Protein AF-A0A9E5KLS7-F1 (afdb_monomer_lite)

Sequence (264 aa):
MRLARATTLATVATIAMAYLPGAIARADDAKAVDALNAPAKVIQEKSKCWKGVLDAYVAMSAPPMKMGPSFNLLAVWPGMADWSKAKEWAAANGPMAKALLDAQTAVAFCLPYGRSSVPPVYVEKGAFIGIGDGLAVYESDVAYLKPLAVINTFVAVEMYRLGEEKKYQEAFDLGIAALKFLRQVADQHLLAEKIFAMEAMCDMASVQRDVLQTFLADVPAAVVKKFALSGYAFIHPTDGERLRRIEMPEGDRVLAEALIMQLF

Radius of gyration: 24.24 Å; chains: 1; bounding box: 59×42×106 Å

Secondary structure (DSSP, 8-state):
-----------------------------HHHHHHHHTGGGGS-GGGB-HHHHHHHHHHSPPPSS-SBTTBSTTT--TTSTTHHHHHHHHHHTHHHHHHHHHHTT-SB--PPSSGGGS-HHHHHTT-S-EE--SSS---EE-TTHHHHHHHHHHHHHHHHHHHHTT-HHHHHHHHHHHHHHHHHHTTSSSHHHHHHHHHHHHHHHHHHHHHHHHTTTTS-HHHHHHIIIIIGGGSSTT--TTSSSPPP-HHHHHHHHHHHHHH-

pLDDT: mean 84.52, std 18.99, range [33.0, 98.62]

Foldseek 3Di:
DDDDDDDDDDDDDDPPPDPPVPPQQQFFDPVLLCVLLVVVPVFDPLQALQVQLLVLLLVQDDQPDDDDPCQFLQNQDCPHPPLVSLLVSLVVSVSNLVSLLSNLRHPAHRQGADCVSDDVSCVVVQLHWGQGRPPQDRDISSSNLVSLRVSSSSLLSNLNSCLVVVVNLSNVSSLLSNLLHLLRQLLRQAPVSVVSSVVSNVSSVVSNVVSCVVNVVRNDPVSVVCCVPPRPVPSPVPPDPPSPDRDHNCSVVSSVVVSVVVVD

Structure (mmCIF, N/CA/C/O backbone):
data_AF-A0A9E5KLS7-F1
#
_entry.id   AF-A0A9E5KLS7-F1
#
loop_
_atom_site.group_PDB
_atom_site.id
_atom_site.type_symbol
_atom_site.label_atom_id
_atom_site.label_alt_id
_atom_site.label_comp_id
_atom_site.label_asym_id
_atom_site.label_entity_id
_atom_site.label_seq_id
_atom_site.pdbx_PDB_ins_code
_atom_site.Cartn_x
_atom_site.Cartn_y
_atom_site.Cartn_z
_atom_site.occupancy
_atom_site.B_iso_or_equiv
_atom_site.auth_seq_id
_atom_site.auth_comp_id
_atom_site.auth_asym_id
_atom_site.auth_atom_id
_atom_site.pdbx_PDB_model_num
ATOM 1 N N . MET A 1 1 ? -30.111 7.852 -78.743 1.00 33.53 1 MET A N 1
ATOM 2 C CA . MET A 1 1 ? -29.146 6.733 -78.834 1.00 33.53 1 MET A CA 1
ATOM 3 C C . MET A 1 1 ? -28.043 6.957 -77.806 1.00 33.53 1 MET A C 1
ATOM 5 O O . MET A 1 1 ? -27.354 7.952 -77.905 1.00 33.53 1 MET A O 1
ATOM 9 N N . ARG A 1 2 ? -27.997 6.071 -76.801 1.00 33.00 2 ARG A N 1
ATOM 10 C CA . ARG A 1 2 ? -26.870 5.587 -75.972 1.00 33.00 2 ARG A CA 1
ATOM 11 C C . ARG A 1 2 ? -25.620 6.455 -75.662 1.00 33.00 2 ARG A C 1
ATOM 13 O O . ARG A 1 2 ? -24.896 6.829 -76.571 1.00 33.00 2 ARG A O 1
ATOM 20 N N . LEU A 1 3 ? -25.290 6.407 -74.353 1.00 33.75 3 LEU A N 1
ATOM 21 C CA . LEU A 1 3 ? -23.967 6.414 -73.676 1.00 33.75 3 LEU A CA 1
ATOM 22 C C . LEU A 1 3 ? -23.254 7.777 -73.560 1.00 33.75 3 LEU A C 1
ATOM 24 O O . LEU A 1 3 ? -23.262 8.536 -74.509 1.00 33.75 3 LEU A O 1
ATOM 28 N N . ALA A 1 4 ? -22.495 8.151 -72.524 1.00 37.03 4 ALA A N 1
ATOM 29 C CA . ALA A 1 4 ? -22.266 7.807 -71.109 1.00 37.03 4 ALA A CA 1
ATOM 30 C C . ALA A 1 4 ? -21.002 8.605 -70.675 1.00 37.03 4 ALA A C 1
ATOM 32 O O . ALA A 1 4 ? -20.231 9.003 -71.546 1.00 37.03 4 ALA A O 1
ATOM 33 N N . ARG A 1 5 ? -20.734 8.677 -69.354 1.00 34.16 5 ARG A N 1
ATOM 34 C CA . ARG A 1 5 ? -19.499 9.139 -68.654 1.00 34.16 5 ARG A CA 1
ATOM 35 C C . ARG A 1 5 ? -19.428 10.639 -68.336 1.00 34.16 5 ARG A C 1
ATOM 37 O O . ARG A 1 5 ? -19.839 11.454 -69.140 1.00 34.16 5 ARG A O 1
ATOM 44 N N . ALA A 1 6 ? -18.834 11.087 -67.236 1.00 35.19 6 ALA A N 1
ATOM 45 C CA . ALA A 1 6 ? -18.472 10.495 -65.947 1.00 35.19 6 ALA A CA 1
ATOM 46 C C . ALA A 1 6 ? -18.085 11.671 -65.028 1.00 35.19 6 ALA A C 1
ATOM 48 O O . ALA A 1 6 ? -17.642 12.719 -65.488 1.00 35.19 6 ALA A O 1
ATOM 49 N N . THR A 1 7 ? -18.292 11.466 -63.739 1.00 40.25 7 THR A N 1
ATOM 50 C CA . THR A 1 7 ? -18.104 12.359 -62.597 1.00 40.25 7 THR A CA 1
ATOM 51 C C . THR A 1 7 ? -16.629 12.650 -62.288 1.00 40.25 7 THR A C 1
ATOM 53 O O . THR A 1 7 ? -15.832 11.718 -62.221 1.00 40.25 7 THR A O 1
ATOM 56 N N . THR A 1 8 ? -16.298 13.900 -61.948 1.00 34.44 8 THR A N 1
ATOM 57 C CA . THR A 1 8 ? -15.105 14.244 -61.147 1.00 34.44 8 THR A CA 1
ATOM 58 C C . THR A 1 8 ? -15.391 15.488 -60.301 1.00 34.44 8 THR A C 1
ATOM 60 O O . THR A 1 8 ? -15.283 16.619 -60.762 1.00 34.44 8 THR A O 1
ATOM 63 N N . LEU A 1 9 ? -15.787 15.270 -59.045 1.00 35.81 9 LEU A N 1
ATOM 64 C CA . LEU A 1 9 ? -15.817 16.290 -57.994 1.00 35.81 9 LEU A CA 1
ATOM 65 C C . LEU A 1 9 ? -14.481 16.212 -57.248 1.00 35.81 9 LEU A C 1
ATOM 67 O O . LEU A 1 9 ? -14.189 15.221 -56.580 1.00 35.81 9 LEU A O 1
ATOM 71 N N . ALA A 1 10 ? -13.649 17.238 -57.412 1.00 34.03 10 ALA A N 1
ATOM 72 C CA . ALA A 1 10 ? -12.393 17.385 -56.691 1.00 34.03 10 ALA A CA 1
ATOM 73 C C . ALA A 1 10 ? -12.688 17.716 -55.221 1.00 34.03 10 ALA A C 1
ATOM 75 O O . ALA A 1 10 ? -13.294 18.742 -54.918 1.00 34.03 10 ALA A O 1
ATOM 76 N N . THR A 1 11 ? -12.262 16.843 -54.310 1.00 36.62 11 THR A N 1
ATOM 77 C CA . THR A 1 11 ? -12.300 17.109 -52.868 1.00 36.62 11 THR A CA 1
ATOM 78 C C . THR A 1 11 ? -10.928 17.641 -52.468 1.00 36.62 11 THR A C 1
ATOM 80 O O . THR A 1 11 ? -9.933 16.925 -52.563 1.00 36.62 11 THR A O 1
ATOM 83 N N . VAL A 1 12 ? -10.858 18.910 -52.068 1.00 38.31 12 VAL A N 1
ATOM 84 C CA . VAL A 1 12 ? -9.659 19.515 -51.477 1.00 38.31 12 VAL A CA 1
ATOM 85 C C . VAL A 1 12 ? -9.559 19.006 -50.040 1.00 38.31 12 VAL A C 1
ATOM 87 O O . VAL A 1 12 ? -10.341 19.406 -49.183 1.00 38.31 12 VAL A O 1
ATOM 90 N N . ALA A 1 13 ? -8.633 18.083 -49.785 1.00 35.56 13 ALA A N 1
ATOM 91 C CA . ALA A 1 13 ? -8.301 17.640 -48.438 1.00 35.56 13 ALA A CA 1
ATOM 92 C C . ALA A 1 13 ? -7.283 18.612 -47.824 1.00 35.56 13 ALA A C 1
ATOM 94 O O . ALA A 1 13 ? -6.126 18.678 -48.237 1.00 35.56 13 ALA A O 1
ATOM 95 N N . THR A 1 14 ? -7.736 19.387 -46.845 1.00 38.50 14 THR A N 1
ATOM 96 C CA . THR A 1 14 ? -6.916 20.289 -46.036 1.00 38.50 14 THR A CA 1
ATOM 97 C C . THR A 1 14 ? -5.983 19.468 -45.141 1.00 38.50 14 THR A C 1
ATOM 99 O O . THR A 1 14 ? -6.436 18.808 -44.207 1.00 38.50 14 THR A O 1
ATOM 102 N N . ILE A 1 15 ? -4.673 19.509 -45.398 1.00 41.91 15 ILE A N 1
ATOM 103 C CA . ILE A 1 15 ? -3.657 19.018 -44.457 1.00 41.91 15 ILE A CA 1
ATOM 104 C C . ILE A 1 15 ? -3.522 20.067 -43.351 1.00 41.91 15 ILE A C 1
ATOM 106 O O . ILE A 1 15 ? -2.771 21.029 -43.477 1.00 41.91 15 ILE A O 1
ATOM 110 N N . ALA A 1 16 ? -4.261 19.887 -42.261 1.00 37.81 16 ALA A N 1
ATOM 111 C CA . ALA A 1 16 ? -3.938 20.496 -40.978 1.00 37.81 16 ALA A CA 1
ATOM 112 C C . ALA A 1 16 ? -3.147 19.464 -40.164 1.00 37.81 16 ALA A C 1
ATOM 114 O O . ALA A 1 16 ? -3.690 18.795 -39.287 1.00 37.81 16 ALA A O 1
ATOM 115 N N . MET A 1 17 ? -1.861 19.289 -40.491 1.00 38.22 17 MET A N 1
ATOM 116 C CA . MET A 1 17 ? -0.943 18.618 -39.572 1.00 38.22 17 MET A CA 1
ATOM 117 C C . MET A 1 17 ? -0.677 19.584 -38.420 1.00 38.22 17 MET A C 1
ATOM 119 O O . MET A 1 17 ? 0.079 20.547 -38.540 1.00 38.22 17 MET A O 1
ATOM 123 N N . ALA A 1 18 ? -1.383 19.344 -37.321 1.00 38.69 18 ALA A N 1
ATOM 124 C CA . ALA A 1 18 ? -1.154 19.993 -36.052 1.00 38.69 18 ALA A CA 1
ATOM 125 C C . ALA A 1 18 ? 0.293 19.742 -35.604 1.00 38.69 18 ALA A C 1
ATOM 127 O O . ALA A 1 18 ? 0.669 18.619 -35.275 1.00 38.69 18 ALA A O 1
ATOM 128 N N . TYR A 1 19 ? 1.074 20.818 -35.529 1.00 37.44 19 TYR A N 1
ATOM 129 C CA . TYR A 1 19 ? 2.161 20.958 -34.566 1.00 37.44 19 TYR A CA 1
ATOM 130 C C . TYR A 1 19 ? 1.552 20.963 -33.154 1.00 37.44 19 TYR A C 1
ATOM 132 O O . TYR A 1 19 ? 1.447 21.994 -32.497 1.00 37.44 19 TYR A O 1
ATOM 140 N N . LEU A 1 20 ? 1.103 19.802 -32.690 1.00 34.06 20 LEU A N 1
ATOM 141 C CA . LEU A 1 20 ? 1.152 19.507 -31.268 1.00 34.06 20 LEU A CA 1
ATOM 142 C C . LEU A 1 20 ? 2.570 18.981 -31.032 1.00 34.06 20 LEU A C 1
ATOM 144 O O . LEU A 1 20 ? 2.978 18.073 -31.760 1.00 34.06 20 LEU A O 1
ATOM 148 N N . PRO A 1 21 ? 3.347 19.519 -30.077 1.00 35.94 21 PRO A N 1
ATOM 149 C CA . PRO A 1 21 ? 4.511 18.806 -29.584 1.00 35.94 21 PRO A CA 1
ATOM 150 C C . PRO A 1 21 ? 3.968 17.521 -28.959 1.00 35.94 21 PRO A C 1
ATOM 152 O O . PRO A 1 21 ? 3.522 17.502 -27.814 1.00 35.94 21 PRO A O 1
ATOM 155 N N . GLY A 1 22 ? 3.887 16.471 -29.775 1.00 36.09 22 GLY A N 1
ATOM 156 C CA . GLY A 1 22 ? 3.533 15.145 -29.326 1.00 36.09 22 GLY A CA 1
ATOM 157 C C . GLY A 1 22 ? 4.523 14.797 -28.237 1.00 36.09 22 GLY A C 1
ATOM 158 O O . GLY A 1 22 ? 5.732 14.831 -28.469 1.00 36.09 22 GLY A O 1
ATOM 159 N N . ALA A 1 23 ? 4.008 14.515 -27.042 1.00 39.03 23 ALA A N 1
ATOM 160 C CA . ALA A 1 23 ? 4.752 13.753 -26.064 1.00 39.03 23 ALA A CA 1
ATOM 161 C C . ALA A 1 23 ? 5.355 12.573 -26.828 1.00 39.03 23 ALA A C 1
ATOM 163 O O . ALA A 1 23 ? 4.613 11.758 -27.381 1.00 39.03 23 ALA A O 1
ATOM 164 N N . ILE A 1 24 ? 6.682 12.546 -26.956 1.00 44.75 24 ILE A N 1
ATOM 165 C CA . ILE A 1 24 ? 7.375 11.376 -27.479 1.00 44.75 24 ILE A CA 1
ATOM 166 C C . ILE A 1 24 ? 6.863 10.239 -26.605 1.00 44.75 24 ILE A C 1
ATOM 168 O O . ILE A 1 24 ? 7.009 10.296 -25.381 1.00 44.75 24 ILE A O 1
ATOM 172 N N . ALA A 1 25 ? 6.147 9.288 -27.203 1.00 47.41 25 ALA A N 1
ATOM 173 C CA . ALA A 1 25 ? 5.698 8.114 -26.483 1.00 47.41 25 ALA A CA 1
ATOM 174 C C . ALA A 1 25 ? 6.964 7.467 -25.919 1.00 47.41 25 ALA A C 1
ATOM 176 O O . ALA A 1 25 ? 7.784 6.965 -26.685 1.00 47.41 25 ALA A O 1
ATOM 177 N N . ARG A 1 26 ? 7.164 7.583 -24.599 1.00 63.34 26 ARG A N 1
ATO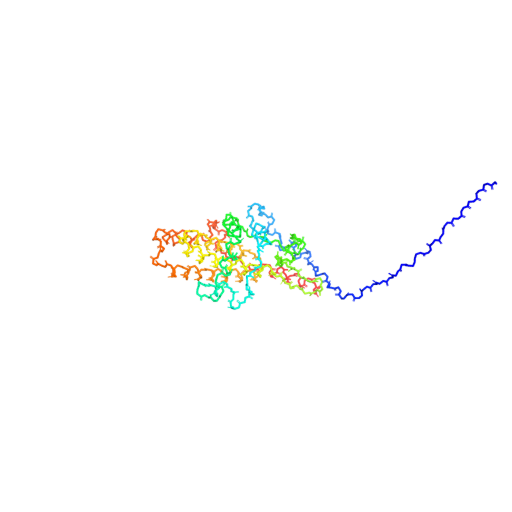M 178 C CA . ARG A 1 26 ? 8.307 6.998 -23.901 1.00 63.34 26 ARG A CA 1
ATOM 179 C C . ARG A 1 26 ? 8.218 5.493 -24.098 1.00 63.34 26 ARG A C 1
ATOM 181 O O . ARG A 1 26 ? 7.362 4.849 -23.494 1.00 63.34 26 ARG A O 1
ATOM 188 N N . ALA A 1 27 ? 9.025 4.969 -25.010 1.00 73.31 27 ALA A N 1
ATOM 189 C CA . ALA A 1 27 ? 9.060 3.548 -25.300 1.00 73.31 27 ALA A CA 1
ATOM 190 C C . ALA A 1 27 ? 9.945 2.865 -24.259 1.00 73.31 27 ALA A C 1
ATOM 192 O O . ALA A 1 27 ? 11.048 3.338 -23.987 1.00 73.31 27 ALA A O 1
ATOM 193 N N . ASP A 1 28 ? 9.455 1.772 -23.673 1.00 84.50 28 ASP A N 1
ATOM 194 C CA . ASP A 1 28 ? 10.280 0.981 -22.768 1.00 84.50 28 ASP A CA 1
ATOM 195 C C . ASP A 1 28 ? 11.366 0.218 -23.544 1.00 84.50 28 ASP A C 1
ATOM 197 O O . ASP A 1 28 ? 11.142 -0.224 -24.676 1.00 84.50 28 ASP A O 1
ATOM 201 N N . ASP A 1 29 ? 12.528 0.008 -22.924 1.00 85.56 29 ASP A N 1
ATOM 202 C CA . ASP A 1 29 ? 13.557 -0.880 -23.468 1.00 85.56 29 ASP A CA 1
ATOM 203 C C . ASP A 1 29 ? 13.114 -2.344 -23.327 1.00 85.56 29 ASP A C 1
ATOM 205 O O . ASP A 1 29 ? 13.053 -2.898 -22.227 1.00 85.56 29 ASP A O 1
ATOM 209 N N . ALA A 1 30 ? 12.816 -2.989 -24.457 1.00 85.56 30 ALA A N 1
ATOM 210 C CA . ALA A 1 30 ? 12.283 -4.348 -24.476 1.00 85.56 30 ALA A CA 1
ATOM 211 C C . ALA A 1 30 ? 13.231 -5.389 -23.852 1.00 85.56 30 ALA A C 1
ATOM 213 O O . ALA A 1 30 ? 12.764 -6.314 -23.191 1.00 85.56 30 ALA A O 1
ATOM 214 N N . LYS A 1 31 ? 14.556 -5.243 -24.017 1.00 85.06 31 LYS A N 1
ATOM 215 C CA . LYS A 1 31 ? 15.528 -6.206 -23.474 1.00 85.06 31 LYS A CA 1
ATOM 216 C C . LYS A 1 31 ? 15.613 -6.097 -21.956 1.00 85.06 31 LYS A C 1
ATOM 218 O O . LYS A 1 31 ? 15.607 -7.119 -21.272 1.00 85.06 31 LYS A O 1
ATOM 223 N N . ALA A 1 32 ? 15.668 -4.873 -21.434 1.00 86.88 32 ALA A N 1
ATOM 224 C CA . ALA A 1 32 ? 15.664 -4.625 -19.999 1.00 86.88 32 ALA A CA 1
ATOM 225 C C . ALA A 1 32 ? 14.341 -5.083 -19.366 1.00 86.88 32 ALA A C 1
ATOM 227 O O . ALA A 1 32 ? 14.354 -5.760 -18.339 1.00 86.88 32 ALA A O 1
ATOM 228 N N . VAL A 1 33 ? 13.206 -4.797 -20.012 1.00 90.38 33 VAL A N 1
ATOM 229 C CA . VAL A 1 33 ? 11.880 -5.279 -19.593 1.00 90.38 33 VAL A CA 1
ATOM 230 C C . VAL A 1 33 ? 11.825 -6.808 -19.537 1.00 90.38 33 VAL A C 1
ATOM 232 O O . VAL A 1 33 ? 11.357 -7.367 -18.542 1.00 90.38 33 VAL A O 1
ATOM 235 N N . ASP A 1 34 ? 12.313 -7.502 -20.565 1.00 90.25 34 ASP A N 1
ATOM 236 C CA . ASP A 1 34 ? 12.328 -8.967 -20.594 1.00 90.25 34 ASP A CA 1
ATOM 237 C C . ASP A 1 34 ? 13.205 -9.560 -19.487 1.00 90.25 34 ASP A C 1
ATOM 239 O O . ASP A 1 34 ? 12.805 -10.537 -18.844 1.00 90.25 34 ASP A O 1
ATOM 243 N N . ALA A 1 35 ? 14.376 -8.963 -19.243 1.00 89.69 35 ALA A N 1
ATOM 244 C CA . ALA A 1 35 ? 15.298 -9.383 -18.194 1.00 89.69 35 ALA A CA 1
ATOM 245 C C . ALA A 1 35 ? 14.709 -9.170 -16.790 1.00 89.69 35 ALA A C 1
ATOM 247 O O . ALA A 1 35 ? 14.740 -10.088 -15.972 1.00 89.69 35 ALA A O 1
ATOM 248 N N . LEU A 1 36 ? 14.108 -8.004 -16.531 1.00 91.00 36 LEU A N 1
ATOM 249 C CA . LEU A 1 36 ? 13.478 -7.676 -15.247 1.00 91.00 36 LEU A CA 1
ATOM 250 C C . LEU A 1 36 ? 12.239 -8.535 -14.961 1.00 91.00 36 LEU A C 1
ATOM 252 O O . LEU A 1 36 ? 11.981 -8.882 -13.814 1.00 91.00 36 LEU A O 1
ATOM 256 N N . ASN A 1 37 ? 11.483 -8.926 -15.990 1.00 93.69 37 ASN A N 1
ATOM 257 C CA . ASN A 1 37 ? 10.316 -9.795 -15.826 1.00 93.69 37 ASN A CA 1
ATOM 258 C C . ASN A 1 37 ? 10.654 -11.294 -15.789 1.00 93.69 37 ASN A C 1
ATOM 260 O O . ASN A 1 37 ? 9.791 -12.103 -15.434 1.00 93.69 37 ASN A O 1
ATOM 264 N N . ALA A 1 38 ? 11.868 -11.704 -16.171 1.00 92.50 38 ALA A N 1
ATOM 265 C CA . ALA A 1 38 ? 12.241 -13.116 -16.255 1.00 92.50 38 ALA A CA 1
ATOM 266 C C . ALA A 1 38 ? 12.068 -13.887 -14.928 1.00 92.50 38 ALA A C 1
ATOM 268 O O . ALA A 1 38 ? 11.492 -14.980 -14.977 1.00 92.50 38 ALA A O 1
ATOM 269 N N . PRO A 1 39 ? 12.459 -13.353 -13.751 1.00 88.44 39 PRO A N 1
ATOM 270 C CA . PRO A 1 39 ? 12.290 -14.062 -12.482 1.00 88.44 39 PRO A CA 1
ATOM 271 C C . PRO A 1 39 ? 10.821 -14.338 -12.139 1.00 88.44 39 PRO A C 1
ATOM 273 O O . PRO A 1 39 ? 10.493 -15.409 -11.636 1.00 88.44 39 PRO A O 1
ATOM 276 N N . ALA A 1 40 ? 9.905 -13.426 -12.477 1.00 89.12 40 ALA A N 1
ATOM 277 C CA . ALA A 1 40 ? 8.481 -13.579 -12.178 1.00 89.12 40 ALA A CA 1
ATOM 278 C C . ALA A 1 40 ? 7.778 -14.657 -13.032 1.00 89.12 40 ALA A C 1
ATOM 280 O O . ALA A 1 40 ? 6.664 -15.071 -12.696 1.00 89.12 40 ALA A O 1
ATOM 281 N N . LYS A 1 41 ? 8.404 -15.146 -14.117 1.00 89.75 41 LYS A N 1
ATOM 282 C CA . LYS A 1 41 ? 7.821 -16.163 -15.019 1.00 89.75 41 LYS A CA 1
ATOM 283 C C . LYS A 1 41 ? 7.646 -17.532 -14.356 1.00 89.75 41 LYS A C 1
ATOM 285 O O . LYS A 1 41 ? 6.775 -18.290 -14.772 1.00 89.75 41 LYS A O 1
ATOM 290 N N . VAL A 1 42 ? 8.439 -17.854 -13.329 1.00 88.75 42 VAL A N 1
ATOM 291 C CA . VAL A 1 42 ? 8.323 -19.138 -12.605 1.00 88.75 42 VAL A CA 1
ATOM 292 C C . VAL A 1 42 ? 7.225 -19.126 -11.537 1.00 88.75 42 VAL A C 1
ATOM 294 O O . VAL A 1 42 ? 6.884 -20.176 -10.993 1.00 88.75 42 VAL A O 1
ATOM 297 N N . ILE A 1 43 ? 6.661 -17.953 -11.232 1.00 88.19 43 ILE A N 1
ATOM 298 C CA . ILE A 1 43 ? 5.601 -17.785 -10.238 1.00 88.19 43 ILE A CA 1
ATOM 299 C C . ILE A 1 43 ? 4.249 -17.890 -10.942 1.00 88.19 43 ILE A C 1
ATOM 301 O O . ILE A 1 43 ? 3.961 -17.161 -11.893 1.00 88.19 43 ILE A O 1
ATOM 305 N N . GLN A 1 44 ? 3.401 -18.801 -10.464 1.00 90.12 44 GLN A N 1
ATOM 306 C CA . GLN A 1 44 ? 2.053 -18.986 -11.001 1.00 90.12 44 GLN A CA 1
ATOM 307 C C . GLN A 1 44 ? 1.224 -17.712 -10.817 1.00 90.12 44 GLN A C 1
ATOM 309 O O . GLN A 1 44 ? 1.298 -17.078 -9.769 1.00 90.12 44 GLN A O 1
ATOM 314 N N . GLU A 1 45 ? 0.380 -17.367 -11.791 1.00 89.62 45 GLU A N 1
ATOM 315 C CA . GLU A 1 45 ? -0.376 -16.105 -11.752 1.00 89.62 45 GLU A CA 1
ATOM 316 C C . GLU A 1 45 ? -1.274 -15.987 -10.512 1.00 89.62 45 GLU A C 1
ATOM 318 O O . GLU A 1 45 ? -1.313 -14.944 -9.873 1.00 89.62 45 GLU A O 1
ATOM 323 N N . LYS A 1 46 ? -1.901 -17.093 -10.085 1.00 88.56 46 LYS A N 1
ATOM 324 C CA . LYS A 1 46 ? -2.705 -17.148 -8.848 1.00 88.56 46 LYS A CA 1
ATOM 325 C C . LYS A 1 46 ? -1.909 -16.889 -7.561 1.00 88.56 46 LYS A C 1
ATOM 327 O O . LYS A 1 46 ? -2.504 -16.696 -6.509 1.00 88.56 46 LYS A O 1
ATOM 332 N N . SER A 1 47 ? -0.583 -16.975 -7.628 1.00 89.31 47 SER A N 1
ATOM 333 C CA . SER A 1 47 ? 0.330 -16.743 -6.509 1.00 89.31 47 SER A CA 1
ATOM 334 C C . SER A 1 47 ? 0.898 -15.322 -6.511 1.00 89.31 47 SER A C 1
ATOM 336 O O . SER A 1 47 ? 1.704 -15.011 -5.636 1.00 89.31 47 SER A O 1
ATOM 338 N N . LYS A 1 48 ? 0.485 -14.470 -7.458 1.00 93.06 48 LYS A N 1
ATOM 339 C CA . LYS A 1 48 ? 0.830 -13.049 -7.516 1.00 93.06 48 LYS A CA 1
ATOM 340 C C . LYS A 1 48 ? -0.346 -12.202 -7.032 1.00 93.06 48 LYS A C 1
ATOM 342 O O . LYS A 1 48 ? -1.494 -12.537 -7.319 1.00 93.06 48 LYS A O 1
ATOM 347 N N . CYS A 1 49 ? -0.086 -11.096 -6.337 1.00 94.56 49 CYS A N 1
ATOM 348 C CA . CYS A 1 49 ? -1.155 -10.217 -5.837 1.00 94.56 49 CYS A CA 1
ATOM 349 C C . CYS A 1 49 ? -1.263 -8.850 -6.526 1.00 94.56 49 CYS A C 1
ATOM 351 O O . CYS A 1 49 ? -2.258 -8.161 -6.290 1.00 94.56 49 CYS A O 1
ATOM 353 N N . TRP A 1 50 ? -0.314 -8.458 -7.394 1.00 96.62 50 TRP A N 1
ATOM 354 C CA . TRP A 1 50 ? -0.317 -7.123 -8.017 1.00 96.62 50 TRP A CA 1
ATOM 355 C C . TRP A 1 50 ? -1.652 -6.769 -8.666 1.00 96.62 50 TRP A C 1
ATOM 357 O O . TRP A 1 50 ? -2.166 -5.669 -8.469 1.00 96.62 50 TRP A O 1
ATOM 367 N N . LYS A 1 51 ? -2.241 -7.712 -9.409 1.00 96.94 51 LYS A N 1
ATOM 368 C CA . LYS A 1 51 ? -3.426 -7.433 -10.209 1.00 96.94 51 LYS A CA 1
ATOM 369 C C . LYS A 1 51 ? -4.632 -7.087 -9.342 1.00 96.94 51 LYS A C 1
ATOM 371 O O . LYS A 1 51 ? -5.230 -6.043 -9.569 1.00 96.94 51 LYS A O 1
ATOM 376 N N . GLY A 1 52 ? -4.944 -7.911 -8.340 1.00 97.19 52 GLY A N 1
ATOM 377 C CA . GLY A 1 52 ? -6.102 -7.690 -7.469 1.00 97.19 52 GLY A CA 1
ATOM 378 C C . GLY A 1 52 ? -6.002 -6.391 -6.666 1.00 97.19 52 GLY A C 1
ATOM 379 O O . GLY A 1 52 ? -6.988 -5.668 -6.538 1.00 97.19 52 GLY A O 1
ATOM 380 N N . VAL A 1 53 ? -4.800 -6.055 -6.185 1.00 98.06 53 VAL A N 1
ATOM 381 C CA . VAL A 1 53 ? -4.558 -4.799 -5.459 1.00 98.06 53 VAL A CA 1
ATOM 382 C C . VAL A 1 53 ? -4.695 -3.591 -6.389 1.00 98.06 53 VAL A C 1
ATOM 384 O O . VAL A 1 53 ? -5.357 -2.618 -6.032 1.00 98.06 53 VAL A O 1
ATOM 387 N N . LEU A 1 54 ? -4.122 -3.645 -7.595 1.00 98.06 54 LEU A N 1
ATOM 388 C CA . LEU A 1 54 ? -4.200 -2.527 -8.535 1.00 98.06 54 LEU A CA 1
ATOM 389 C C . LEU A 1 54 ? -5.582 -2.368 -9.182 1.00 98.06 54 LEU A C 1
ATOM 391 O O . LEU A 1 54 ? -5.997 -1.234 -9.398 1.00 98.06 54 LEU A O 1
ATOM 395 N N . ASP A 1 55 ? -6.327 -3.451 -9.423 1.00 98.31 55 ASP A N 1
ATOM 396 C CA . ASP A 1 55 ? -7.730 -3.376 -9.861 1.00 98.31 55 ASP A CA 1
ATOM 397 C C . ASP A 1 55 ? -8.565 -2.601 -8.825 1.00 98.31 55 ASP A C 1
ATOM 399 O O . ASP A 1 55 ? -9.321 -1.690 -9.171 1.00 98.31 55 ASP A O 1
ATOM 403 N N . ALA A 1 56 ? -8.384 -2.919 -7.539 1.00 98.38 56 ALA A N 1
ATOM 404 C CA . ALA A 1 56 ? -9.064 -2.229 -6.450 1.00 98.38 56 ALA A CA 1
ATOM 405 C C . ALA A 1 56 ? -8.627 -0.761 -6.321 1.00 98.38 56 ALA A C 1
ATOM 407 O O . ALA A 1 56 ? -9.479 0.100 -6.118 1.00 98.38 56 ALA A O 1
ATOM 408 N N . TYR A 1 57 ? -7.339 -0.451 -6.513 1.00 98.38 57 TYR A N 1
ATOM 409 C CA . TYR A 1 57 ? -6.852 0.933 -6.562 1.00 98.38 57 TYR A CA 1
ATOM 410 C C . TYR A 1 57 ? -7.461 1.731 -7.723 1.00 98.38 57 TYR A C 1
ATOM 412 O O . TYR A 1 57 ? -7.880 2.871 -7.539 1.00 98.38 57 TYR A O 1
ATOM 420 N N . VAL A 1 58 ? -7.536 1.146 -8.921 1.00 97.88 58 VAL A N 1
ATOM 421 C CA . VAL A 1 58 ? -8.116 1.804 -10.102 1.00 97.88 58 VAL A CA 1
ATOM 422 C C . VAL A 1 58 ? -9.598 2.116 -9.889 1.00 97.88 58 VAL A C 1
ATOM 424 O O . VAL A 1 58 ? -10.061 3.177 -10.315 1.00 97.88 58 VAL A O 1
ATOM 427 N N . ALA A 1 59 ? -10.321 1.218 -9.213 1.00 97.62 59 ALA A N 1
ATOM 428 C CA . ALA A 1 59 ? -11.716 1.410 -8.824 1.00 97.62 59 ALA A CA 1
ATOM 429 C C . ALA A 1 59 ? -11.896 2.385 -7.647 1.00 97.62 59 ALA A C 1
ATOM 431 O O . ALA A 1 59 ? -13.005 2.873 -7.422 1.00 97.62 59 ALA A O 1
ATOM 432 N N . MET A 1 60 ? -10.826 2.675 -6.904 1.00 97.31 60 MET A N 1
ATOM 433 C CA . MET A 1 60 ? -10.860 3.537 -5.733 1.00 97.31 60 MET A CA 1
ATOM 434 C C . MET A 1 60 ? -11.140 4.989 -6.128 1.00 97.31 60 MET A C 1
ATOM 436 O O . MET A 1 60 ? -10.564 5.526 -7.081 1.00 97.31 60 MET A O 1
ATOM 440 N N . SER A 1 61 ? -12.002 5.666 -5.371 1.00 97.25 61 SER A N 1
ATOM 441 C CA . SER A 1 61 ? -12.192 7.103 -5.553 1.00 97.25 61 SER A CA 1
ATOM 442 C C . SER A 1 61 ? -10.926 7.864 -5.146 1.00 97.25 61 SER A C 1
ATOM 444 O O . SER A 1 61 ? -10.179 7.438 -4.260 1.00 97.25 61 SER A O 1
ATOM 446 N N . ALA A 1 62 ? -10.702 9.033 -5.750 1.00 96.00 62 ALA A N 1
ATOM 447 C CA . ALA A 1 62 ? -9.571 9.880 -5.385 1.00 96.00 62 ALA A CA 1
ATOM 448 C C . ALA A 1 62 ? -9.605 10.246 -3.885 1.00 96.00 62 ALA A C 1
ATOM 450 O O . ALA A 1 62 ? -10.699 10.413 -3.333 1.00 96.00 62 ALA A O 1
ATOM 451 N N . PRO A 1 63 ? -8.437 10.390 -3.231 1.00 96.69 63 PRO A N 1
ATOM 452 C CA . PRO A 1 63 ? -8.371 10.870 -1.858 1.00 96.69 63 PRO A CA 1
ATOM 453 C C . PRO A 1 63 ? -9.053 12.237 -1.698 1.00 96.69 63 PRO A C 1
ATOM 455 O O . PRO A 1 63 ? -8.947 13.077 -2.596 1.00 96.69 63 PRO A O 1
ATOM 458 N N . PRO A 1 64 ? -9.707 12.506 -0.553 1.00 96.56 64 PRO A N 1
ATOM 459 C CA . PRO A 1 64 ? -10.433 13.757 -0.324 1.00 96.56 64 PRO A CA 1
ATOM 460 C C . PRO A 1 64 ? -9.499 14.964 -0.159 1.00 96.56 64 PRO A C 1
ATOM 462 O O . PRO A 1 64 ? -9.940 16.110 -0.225 1.00 96.56 64 PRO A O 1
ATOM 465 N N . MET A 1 65 ? -8.210 14.713 0.065 1.00 95.50 65 MET A N 1
ATOM 466 C CA . MET A 1 65 ? -7.160 15.706 0.231 1.00 95.50 65 MET A CA 1
ATOM 467 C C . MET A 1 65 ? -5.964 15.332 -0.638 1.00 95.50 65 MET A C 1
ATOM 469 O O . MET A 1 65 ? -5.700 14.159 -0.906 1.00 95.50 65 MET A O 1
ATOM 473 N N . LYS A 1 66 ? -5.213 16.343 -1.077 1.00 94.69 66 LYS A N 1
ATOM 474 C CA . LYS A 1 66 ? -3.994 16.119 -1.853 1.00 94.69 66 LYS A CA 1
ATOM 475 C C . LYS A 1 66 ? -2.963 15.390 -0.990 1.00 94.69 66 LYS A C 1
ATOM 477 O O . LYS A 1 66 ? -2.620 15.865 0.089 1.00 94.69 66 LYS A O 1
ATOM 482 N N . MET A 1 67 ? -2.428 14.292 -1.519 1.00 95.81 67 MET A N 1
ATOM 483 C CA . MET A 1 67 ? -1.322 13.564 -0.899 1.00 95.81 67 MET A CA 1
ATOM 484 C C . MET A 1 67 ? -0.123 14.487 -0.659 1.00 95.81 67 MET A C 1
ATOM 486 O O . MET A 1 67 ? 0.284 15.232 -1.556 1.00 95.81 67 MET A O 1
ATOM 490 N N . GLY A 1 68 ? 0.451 14.427 0.539 1.00 93.38 68 GLY A N 1
ATOM 491 C CA . GLY A 1 68 ? 1.586 15.258 0.932 1.00 93.38 68 GLY A CA 1
ATOM 492 C C . GLY A 1 68 ? 1.781 15.300 2.448 1.00 93.38 68 GLY A C 1
ATOM 493 O O . GLY A 1 68 ? 1.172 14.506 3.162 1.00 93.38 68 GLY A O 1
ATOM 494 N N . PRO A 1 69 ? 2.591 16.235 2.974 1.00 92.62 69 PRO A N 1
ATOM 495 C CA . PRO A 1 69 ? 2.910 16.299 4.404 1.00 92.62 69 PRO A CA 1
ATOM 496 C C . PRO A 1 69 ? 1.691 16.401 5.333 1.00 92.62 69 PRO A C 1
ATOM 498 O O . PRO A 1 69 ? 1.737 15.901 6.449 1.00 92.62 69 PRO A O 1
ATOM 501 N N . SER A 1 70 ? 0.593 17.006 4.869 1.00 91.25 70 SER A N 1
ATOM 502 C CA . SER A 1 70 ? -0.653 17.165 5.631 1.00 91.25 70 SER A CA 1
ATOM 503 C C . SER A 1 70 ? -1.651 16.014 5.471 1.00 91.25 70 SER A C 1
ATOM 505 O O . SER A 1 70 ? -2.616 15.945 6.222 1.00 91.25 70 SER A O 1
ATOM 507 N N . PHE A 1 71 ? -1.467 15.148 4.471 1.00 96.06 71 PHE A N 1
ATOM 508 C CA . PHE A 1 71 ? -2.329 13.993 4.222 1.00 96.06 71 PHE A CA 1
ATOM 509 C C . PHE A 1 71 ? -1.493 12.854 3.634 1.00 96.06 71 PHE A C 1
ATOM 511 O O . PHE A 1 71 ? -1.239 12.781 2.429 1.00 96.06 71 PHE A O 1
ATOM 518 N N . ASN A 1 72 ? -1.001 12.004 4.527 1.00 96.06 72 ASN A N 1
ATOM 519 C CA . ASN A 1 72 ? -0.223 10.805 4.242 1.00 96.06 72 ASN A CA 1
ATOM 520 C C . ASN A 1 72 ? -0.390 9.817 5.404 1.00 96.06 72 ASN A C 1
ATOM 522 O O . ASN A 1 72 ? -0.979 10.163 6.428 1.00 96.06 72 ASN A O 1
ATOM 526 N N . LEU A 1 73 ? 0.183 8.624 5.252 1.00 95.56 73 LEU A N 1
ATOM 527 C CA . LEU A 1 73 ? 0.174 7.540 6.232 1.00 95.56 73 LEU A CA 1
ATOM 528 C C . LEU A 1 73 ? 0.402 7.987 7.690 1.00 95.56 73 LEU A C 1
ATOM 530 O O . LEU A 1 73 ? -0.339 7.559 8.564 1.00 95.56 73 LEU A O 1
ATOM 534 N N . LEU A 1 74 ? 1.382 8.855 7.953 1.00 96.19 74 LEU A N 1
ATOM 535 C CA . LEU A 1 74 ? 1.749 9.298 9.305 1.00 96.19 74 LEU A CA 1
ATOM 536 C C . LEU A 1 74 ? 0.997 10.550 9.781 1.00 96.19 74 LEU A C 1
ATOM 538 O O . LEU A 1 74 ? 1.103 10.922 10.947 1.00 96.19 74 LEU A O 1
ATOM 542 N N . ALA A 1 75 ? 0.282 11.236 8.888 1.00 95.06 75 ALA A N 1
ATOM 543 C CA . ALA A 1 75 ? -0.402 12.494 9.190 1.00 95.06 75 ALA A CA 1
ATOM 544 C C . ALA A 1 75 ? -1.910 12.328 9.432 1.00 95.06 75 ALA A C 1
ATOM 546 O O . ALA A 1 75 ? -2.560 13.273 9.879 1.00 95.06 75 ALA A O 1
ATOM 547 N N . VAL A 1 76 ? -2.477 11.157 9.123 1.00 95.44 76 VAL A N 1
ATOM 548 C CA . VAL A 1 76 ? -3.910 10.882 9.281 1.00 95.44 76 VAL A CA 1
ATOM 549 C C . VAL A 1 76 ? -4.226 10.321 10.664 1.00 95.44 76 VAL A C 1
ATOM 551 O O . VAL A 1 76 ? -3.621 9.345 11.091 1.00 95.44 76 VAL A O 1
ATOM 554 N N . TRP A 1 77 ? -5.184 10.934 11.361 1.00 95.00 77 TRP A N 1
ATOM 555 C CA . TRP A 1 77 ? -5.647 10.507 12.688 1.00 95.00 77 TRP A CA 1
ATOM 556 C C . TRP A 1 77 ? -6.988 11.187 13.046 1.00 95.00 77 TRP A C 1
ATOM 558 O O . TRP A 1 77 ? -7.322 12.213 12.448 1.00 95.00 77 TRP A O 1
ATOM 568 N N . PRO A 1 78 ? -7.755 10.688 14.037 1.00 94.69 78 PRO A N 1
ATOM 569 C CA . PRO A 1 78 ? -9.123 11.149 14.303 1.00 94.69 78 PRO A CA 1
ATOM 570 C C . PRO A 1 78 ? -9.345 12.631 14.620 1.00 94.69 78 PRO A C 1
ATOM 572 O O . PRO A 1 78 ? -10.427 13.159 14.376 1.00 94.69 78 PRO A O 1
ATOM 575 N N . GLY A 1 79 ? -8.356 13.324 15.179 1.00 92.94 79 GLY A N 1
ATOM 576 C CA . GLY A 1 79 ? -8.481 14.746 15.516 1.00 92.94 79 GLY A CA 1
ATOM 577 C C . GLY A 1 79 ? -7.919 15.693 14.459 1.00 92.94 79 GLY A C 1
ATOM 578 O O . GLY A 1 79 ? -7.821 16.892 14.720 1.00 92.94 79 GLY A O 1
ATOM 579 N N . MET A 1 80 ? -7.544 15.193 13.277 1.00 94.25 80 MET A N 1
ATOM 580 C CA . MET A 1 80 ? -7.117 16.056 12.179 1.00 94.25 80 MET A CA 1
ATOM 581 C C . MET A 1 80 ? -8.286 16.859 11.587 1.00 94.25 80 MET A C 1
ATOM 583 O O . MET A 1 80 ? -9.452 16.454 11.645 1.00 94.25 80 MET A O 1
ATOM 587 N N . ALA A 1 81 ? -7.968 17.983 10.943 1.00 93.00 81 ALA A N 1
ATOM 588 C CA . ALA A 1 81 ? -8.945 18.699 10.128 1.00 93.00 81 ALA A CA 1
ATOM 589 C C . ALA A 1 81 ? -9.469 17.792 8.999 1.00 93.00 81 ALA A C 1
ATOM 591 O O . ALA A 1 81 ? -8.711 17.019 8.420 1.00 93.00 81 ALA A O 1
ATOM 592 N N . ASP A 1 82 ? -10.762 17.896 8.681 1.00 94.19 82 ASP A N 1
ATOM 593 C CA . ASP A 1 82 ? -11.421 17.095 7.638 1.00 94.19 82 ASP A CA 1
ATOM 594 C C . ASP A 1 82 ? -11.405 15.563 7.866 1.00 94.19 82 ASP A C 1
ATOM 596 O O . ASP A 1 82 ? -11.639 14.795 6.929 1.00 94.19 82 ASP A O 1
ATOM 600 N N . TRP A 1 83 ? -11.218 15.098 9.111 1.00 97.00 83 TRP A N 1
ATOM 601 C CA . TRP A 1 83 ? -11.296 13.671 9.464 1.00 97.00 83 TRP A CA 1
ATOM 602 C C . TRP A 1 83 ? -12.594 12.996 8.988 1.00 97.00 83 TRP A C 1
ATOM 604 O O . TRP A 1 83 ? -12.566 11.872 8.489 1.00 97.00 83 TRP A O 1
ATOM 614 N N . SER A 1 84 ? -13.733 13.694 9.059 1.00 96.88 84 SER A N 1
ATOM 615 C CA . SER A 1 84 ? -15.018 13.175 8.568 1.00 96.88 84 SER A CA 1
ATOM 616 C C . SER A 1 84 ? -14.972 12.796 7.084 1.00 96.88 84 SER A C 1
ATOM 618 O O . SER A 1 84 ? -15.423 11.712 6.721 1.00 96.88 84 SER A O 1
ATOM 620 N N . LYS A 1 85 ? -14.349 13.627 6.237 1.00 97.69 85 LYS A N 1
ATOM 621 C CA . LYS A 1 85 ? -14.182 13.343 4.803 1.00 97.69 85 LYS A CA 1
ATOM 622 C C . LYS A 1 85 ? -13.257 12.153 4.573 1.00 97.69 85 LYS A C 1
ATOM 624 O O . LYS A 1 85 ? -13.512 11.340 3.688 1.00 97.69 85 LYS A O 1
ATOM 629 N N . ALA A 1 86 ? -12.186 12.039 5.364 1.00 97.75 86 ALA A N 1
ATOM 630 C CA . ALA A 1 86 ? -11.282 10.894 5.298 1.00 97.75 86 ALA A CA 1
ATOM 631 C C . ALA A 1 86 ? -12.022 9.590 5.640 1.00 97.75 86 ALA A C 1
ATOM 633 O O . ALA A 1 86 ? -11.937 8.624 4.885 1.00 97.75 86 ALA A O 1
ATOM 634 N N . LYS A 1 87 ? -12.821 9.583 6.712 1.00 97.62 87 LYS A N 1
ATOM 635 C CA . LYS A 1 87 ? -13.654 8.433 7.089 1.00 97.62 87 LYS A CA 1
ATOM 636 C C . LYS A 1 87 ? -14.652 8.032 6.013 1.00 97.62 87 LYS A C 1
ATOM 638 O O . LYS A 1 87 ? -14.774 6.847 5.721 1.00 97.62 87 LYS A O 1
ATOM 643 N N . GLU A 1 88 ? -15.376 8.997 5.450 1.00 98.00 88 GLU A N 1
ATOM 644 C CA . GLU A 1 88 ? -16.340 8.748 4.372 1.00 98.00 88 GLU A CA 1
ATOM 645 C C . GLU A 1 88 ? -15.649 8.144 3.148 1.00 98.00 88 GLU A C 1
ATOM 647 O O . GLU A 1 88 ? -16.130 7.163 2.580 1.00 98.00 88 GLU A O 1
ATOM 652 N N . TRP A 1 89 ? -14.479 8.677 2.790 1.00 98.38 89 TRP A N 1
ATOM 653 C CA . TRP A 1 89 ? -13.650 8.130 1.725 1.00 98.38 89 TRP A CA 1
ATOM 654 C C . TRP A 1 89 ? -13.213 6.691 2.015 1.00 98.38 89 TRP A C 1
ATOM 656 O O . TRP A 1 89 ? -13.343 5.836 1.143 1.00 98.38 89 TRP A O 1
ATOM 666 N N . ALA A 1 90 ? -12.743 6.387 3.225 1.00 98.00 90 ALA A N 1
ATOM 667 C CA . ALA A 1 90 ? -12.342 5.027 3.571 1.00 98.00 90 ALA A CA 1
ATOM 668 C C . ALA A 1 90 ? -13.533 4.048 3.539 1.00 98.00 90 ALA A C 1
ATOM 670 O O . ALA A 1 90 ? -13.461 3.000 2.897 1.00 98.00 90 ALA A O 1
ATOM 671 N N . ALA A 1 91 ? -14.681 4.441 4.098 1.00 97.56 91 ALA A N 1
ATOM 672 C CA . ALA A 1 91 ? -15.902 3.639 4.058 1.00 97.56 91 ALA A CA 1
ATOM 673 C C . ALA A 1 91 ? -16.383 3.351 2.621 1.00 97.56 91 ALA A C 1
ATOM 675 O O . ALA A 1 91 ? -16.813 2.236 2.323 1.00 97.56 91 ALA A O 1
ATOM 676 N N . ALA A 1 92 ? -16.272 4.325 1.710 1.00 98.00 92 ALA A N 1
ATOM 677 C CA . ALA A 1 92 ? -16.636 4.159 0.301 1.00 98.00 92 ALA A CA 1
ATOM 678 C C . ALA A 1 92 ? -15.684 3.228 -0.475 1.00 98.00 92 ALA A C 1
ATOM 680 O O . ALA A 1 92 ? -16.060 2.692 -1.516 1.00 98.00 92 ALA A O 1
ATOM 681 N N . ASN A 1 93 ? -14.467 3.012 0.032 1.00 98.25 93 ASN A N 1
ATOM 682 C CA . ASN A 1 93 ? -13.403 2.265 -0.639 1.00 98.25 93 ASN A CA 1
ATOM 683 C C . ASN A 1 93 ? -13.072 0.924 0.044 1.00 98.25 93 ASN A C 1
ATOM 685 O O . ASN A 1 93 ? -11.990 0.369 -0.145 1.00 98.25 93 ASN A O 1
ATOM 689 N N . GLY A 1 94 ? -14.036 0.339 0.764 1.00 96.69 94 GLY A N 1
ATOM 690 C CA . GLY A 1 94 ? -13.922 -0.984 1.395 1.00 96.69 94 GLY A CA 1
ATOM 691 C C . GLY A 1 94 ? -13.393 -2.135 0.509 1.00 96.69 94 GLY A C 1
ATOM 692 O O . GLY A 1 94 ? -12.663 -2.984 1.031 1.00 96.69 94 GLY A O 1
ATOM 693 N N . PRO A 1 95 ? -13.654 -2.190 -0.820 1.00 98.19 95 PRO A N 1
ATOM 694 C CA . PRO A 1 95 ? -13.025 -3.183 -1.697 1.00 98.19 95 PRO A CA 1
ATOM 695 C C . PRO A 1 95 ? -11.490 -3.173 -1.659 1.00 98.19 95 PRO A C 1
ATOM 697 O O . PRO A 1 95 ? -10.874 -4.221 -1.854 1.00 98.19 95 PRO A O 1
ATOM 700 N N . MET A 1 96 ? -10.865 -2.029 -1.353 1.00 98.44 96 MET A N 1
ATOM 701 C CA . MET A 1 96 ? -9.414 -1.938 -1.220 1.00 98.44 96 MET A CA 1
ATOM 702 C C . MET A 1 96 ? -8.899 -2.720 -0.004 1.00 98.44 96 MET A C 1
ATOM 704 O O . MET A 1 96 ? -7.937 -3.482 -0.115 1.00 98.44 96 MET A O 1
ATOM 708 N N . ALA A 1 97 ? -9.582 -2.608 1.140 1.00 98.19 97 ALA A N 1
ATOM 709 C CA . ALA A 1 97 ? -9.263 -3.389 2.334 1.00 98.19 97 ALA A CA 1
ATOM 710 C C . ALA A 1 97 ? -9.390 -4.896 2.061 1.00 98.19 97 ALA A C 1
ATOM 712 O O . ALA A 1 97 ? -8.506 -5.674 2.423 1.00 98.19 97 ALA A O 1
ATOM 713 N N . LYS A 1 98 ? -10.445 -5.305 1.341 1.00 98.00 98 LYS A N 1
ATOM 714 C CA . LYS A 1 98 ? -10.624 -6.701 0.925 1.00 98.00 98 LYS A CA 1
ATOM 715 C C . LYS A 1 98 ? -9.472 -7.201 0.049 1.00 98.00 98 LYS A C 1
ATOM 717 O O . LYS A 1 98 ? -8.957 -8.285 0.304 1.00 98.00 98 LYS A O 1
ATOM 722 N N . ALA A 1 99 ? -9.049 -6.429 -0.950 1.00 98.19 99 ALA A N 1
ATOM 723 C CA . ALA A 1 99 ? -7.965 -6.849 -1.834 1.00 98.19 99 ALA A CA 1
ATOM 724 C C . ALA A 1 99 ? -6.630 -7.026 -1.085 1.00 98.19 99 ALA A C 1
ATOM 726 O O . ALA A 1 99 ? -5.890 -7.959 -1.387 1.00 98.19 99 ALA A O 1
ATOM 727 N N . LEU A 1 100 ? -6.339 -6.193 -0.076 1.00 97.69 100 LEU A N 1
ATOM 728 C CA . LEU A 1 100 ? -5.158 -6.367 0.781 1.00 97.69 100 LEU A CA 1
ATOM 729 C C . LEU A 1 100 ? -5.250 -7.625 1.653 1.00 97.69 100 LEU A C 1
ATOM 731 O O . LEU A 1 100 ? -4.261 -8.341 1.803 1.00 97.69 100 LEU A O 1
ATOM 735 N N . LEU A 1 101 ? -6.428 -7.917 2.213 1.00 96.38 101 LEU A N 1
ATOM 736 C CA . LEU A 1 101 ? -6.661 -9.147 2.977 1.00 96.38 101 LEU A CA 1
ATOM 737 C C . LEU A 1 101 ? -6.459 -10.394 2.104 1.00 96.38 101 LEU A C 1
ATOM 739 O O . LEU A 1 101 ? -5.778 -11.328 2.524 1.00 96.38 101 LEU A O 1
ATOM 743 N N . ASP A 1 102 ? -6.982 -10.386 0.876 1.00 94.88 102 ASP A N 1
ATOM 744 C CA . ASP A 1 102 ? -6.821 -11.491 -0.074 1.00 94.88 102 ASP A CA 1
ATOM 745 C C . ASP A 1 102 ? -5.344 -11.642 -0.516 1.00 94.88 102 ASP A C 1
ATOM 747 O O . ASP A 1 102 ? -4.821 -12.760 -0.608 1.00 94.88 102 ASP A O 1
ATOM 751 N N . ALA A 1 103 ? -4.631 -10.521 -0.703 1.00 93.38 103 ALA A N 1
ATOM 752 C CA . ALA A 1 103 ? -3.220 -10.484 -1.100 1.00 93.38 103 ALA A CA 1
ATOM 753 C C . ALA A 1 103 ? -2.265 -11.140 -0.087 1.00 93.38 103 ALA A C 1
ATOM 755 O O . ALA A 1 103 ? -1.199 -11.616 -0.481 1.00 93.38 103 ALA A O 1
ATOM 756 N N . GLN A 1 104 ? -2.644 -11.241 1.194 1.00 86.88 104 GLN A N 1
ATOM 757 C CA . GLN A 1 104 ? -1.807 -11.851 2.241 1.00 86.88 104 GLN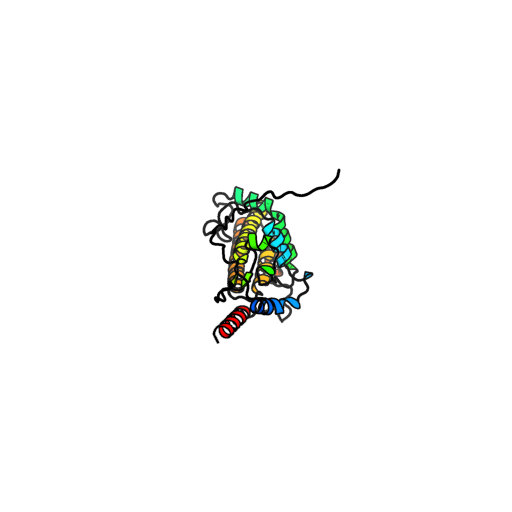 A CA 1
ATOM 758 C C . GLN A 1 104 ? -1.385 -13.293 1.944 1.00 86.88 104 GLN A C 1
ATOM 760 O O . GLN A 1 104 ? -0.410 -13.778 2.515 1.00 86.88 104 GLN A O 1
ATOM 765 N N . THR A 1 105 ? -2.164 -13.998 1.124 1.00 84.31 105 THR A N 1
ATOM 766 C CA . THR A 1 105 ? -1.939 -15.412 0.796 1.00 84.31 105 THR A CA 1
ATOM 767 C C . THR A 1 105 ? -1.079 -15.610 -0.449 1.00 84.31 105 THR A C 1
ATOM 769 O O . THR A 1 105 ? -0.664 -16.733 -0.738 1.00 84.31 105 THR A O 1
ATOM 772 N N . ALA A 1 106 ? -0.805 -14.533 -1.189 1.00 87.94 106 ALA A N 1
ATOM 773 C CA . ALA A 1 106 ? 0.056 -14.579 -2.355 1.00 87.94 106 ALA A CA 1
ATOM 774 C C . ALA A 1 106 ? 1.519 -14.796 -1.954 1.00 87.94 106 ALA A C 1
ATOM 776 O O . ALA A 1 106 ? 1.958 -14.438 -0.862 1.00 87.94 106 ALA A O 1
ATOM 777 N N . VAL A 1 107 ? 2.282 -15.373 -2.878 1.00 85.06 107 VAL A N 1
ATOM 778 C CA . VAL A 1 107 ? 3.719 -15.600 -2.703 1.00 85.06 107 VAL A CA 1
ATOM 779 C C . VAL A 1 107 ? 4.496 -14.308 -2.935 1.00 85.06 107 VAL A C 1
ATOM 781 O O . VAL A 1 107 ? 5.487 -14.078 -2.256 1.00 85.06 107 VAL A O 1
ATOM 784 N N . ALA A 1 108 ? 4.067 -13.473 -3.885 1.00 88.56 108 ALA A N 1
ATOM 785 C CA . ALA A 1 108 ? 4.777 -12.249 -4.242 1.00 88.56 108 ALA A CA 1
ATOM 786 C C . ALA A 1 108 ? 3.848 -11.196 -4.862 1.00 88.56 108 ALA A C 1
ATOM 788 O O . ALA A 1 108 ? 2.757 -11.509 -5.346 1.00 88.56 108 ALA A O 1
ATOM 789 N N . PHE A 1 109 ? 4.307 -9.943 -4.890 1.00 93.44 109 PHE A N 1
ATOM 790 C CA . PHE A 1 109 ? 3.602 -8.857 -5.566 1.00 93.44 109 PHE A CA 1
ATOM 791 C C . PHE A 1 109 ? 3.678 -9.019 -7.086 1.00 93.44 109 PHE A C 1
ATOM 793 O O . PHE A 1 109 ? 2.650 -9.259 -7.718 1.00 93.44 109 PHE A O 1
ATOM 800 N N . CYS A 1 110 ? 4.895 -8.988 -7.641 1.00 93.38 110 CYS A N 1
ATOM 801 C CA . CYS A 1 110 ? 5.211 -9.226 -9.054 1.00 93.38 110 CYS A CA 1
ATOM 802 C C . CYS A 1 110 ? 4.426 -8.363 -10.053 1.00 93.38 110 CYS A C 1
ATOM 804 O O . CYS A 1 110 ? 3.891 -8.894 -11.028 1.00 93.38 110 CYS A O 1
ATOM 806 N N . LEU A 1 111 ? 4.373 -7.045 -9.839 1.00 96.75 111 LEU A N 1
ATOM 807 C CA . LEU A 1 111 ? 3.925 -6.119 -10.881 1.00 96.75 111 LEU A CA 1
ATOM 808 C C . LEU A 1 111 ? 4.894 -6.203 -12.071 1.00 96.75 111 LEU A C 1
ATOM 810 O O . LEU A 1 111 ? 6.097 -6.030 -11.853 1.00 96.75 111 LEU A O 1
ATOM 814 N N . PRO A 1 112 ? 4.409 -6.462 -13.301 1.00 95.75 112 PRO A N 1
ATOM 815 C CA . PRO A 1 112 ? 5.280 -6.518 -14.463 1.00 95.75 112 PRO A CA 1
ATOM 816 C C . PRO A 1 112 ? 5.969 -5.181 -14.751 1.00 95.75 112 PRO A C 1
ATOM 818 O O . PRO A 1 112 ? 5.353 -4.117 -14.680 1.00 95.75 112 PRO A O 1
ATOM 821 N N . TYR A 1 113 ? 7.236 -5.258 -15.146 1.00 94.25 113 TYR A N 1
ATOM 822 C CA . TYR A 1 113 ? 7.999 -4.130 -15.669 1.00 94.25 113 TYR A CA 1
ATOM 823 C C . TYR A 1 113 ? 7.574 -3.820 -17.111 1.00 94.25 113 TYR A C 1
ATOM 825 O O . TYR A 1 113 ? 7.315 -4.739 -17.893 1.00 94.25 113 TYR A O 1
ATOM 833 N N . GLY A 1 114 ? 7.522 -2.539 -17.473 1.00 92.44 114 GLY A N 1
ATOM 834 C CA . GLY A 1 114 ? 7.102 -2.034 -18.783 1.00 92.44 114 GLY A CA 1
ATOM 835 C C . GLY A 1 114 ? 5.657 -1.517 -18.806 1.00 92.44 114 GLY A C 1
ATOM 836 O O . GLY A 1 114 ? 4.734 -2.147 -18.290 1.00 92.44 114 GLY A O 1
ATOM 837 N N . ARG A 1 115 ? 5.441 -0.377 -19.469 1.00 92.56 115 ARG A N 1
ATOM 838 C CA . ARG A 1 115 ? 4.134 0.277 -19.662 1.00 92.56 115 ARG A CA 1
ATOM 839 C C . ARG A 1 115 ? 3.190 -0.565 -20.513 1.00 92.56 115 ARG A C 1
ATOM 841 O O . ARG A 1 115 ? 1.987 -0.552 -20.280 1.00 92.56 115 ARG A O 1
ATOM 848 N N . SER A 1 116 ? 3.725 -1.308 -21.480 1.00 92.06 116 SER A N 1
ATOM 849 C CA . SER A 1 116 ? 2.955 -2.226 -22.333 1.00 92.06 116 SER A CA 1
ATOM 850 C C . SER A 1 116 ? 2.633 -3.568 -21.664 1.00 92.06 116 SER A C 1
ATOM 852 O O . SER A 1 116 ? 1.813 -4.323 -22.184 1.00 92.06 116 SER A O 1
ATOM 854 N N . SER A 1 117 ? 3.240 -3.859 -20.509 1.00 93.69 117 SER A N 1
ATOM 855 C CA . SER A 1 117 ? 3.045 -5.108 -19.759 1.00 93.69 117 SER A CA 1
ATOM 856 C C . SER A 1 117 ? 1.826 -5.076 -18.832 1.00 93.69 117 SER A C 1
ATOM 858 O O . SER A 1 117 ? 1.481 -6.092 -18.228 1.00 93.69 117 SER A O 1
ATOM 860 N N . VAL A 1 118 ? 1.169 -3.920 -18.705 1.00 95.69 118 VAL A N 1
ATOM 861 C CA . VAL A 1 118 ? -0.013 -3.712 -17.862 1.00 95.69 118 VAL A CA 1
ATOM 862 C C . VAL A 1 118 ? -1.169 -3.119 -18.677 1.00 95.69 118 VAL A C 1
ATOM 864 O O . VAL A 1 118 ? -0.943 -2.520 -19.729 1.00 95.69 118 VAL A O 1
ATOM 867 N N . PRO A 1 119 ? -2.430 -3.263 -18.224 1.00 96.19 119 PRO A N 1
ATOM 868 C CA . PRO A 1 119 ? -3.569 -2.648 -18.901 1.00 96.19 119 PRO A CA 1
ATOM 869 C C . PRO A 1 119 ? -3.420 -1.117 -19.038 1.00 96.19 119 PRO A C 1
ATOM 871 O O . PRO A 1 119 ? -2.959 -0.478 -18.092 1.00 96.19 119 PRO A O 1
ATOM 874 N N . PRO A 1 120 ? -3.886 -0.487 -20.137 1.00 95.81 120 PRO A N 1
ATOM 875 C CA . PRO A 1 120 ? -3.752 0.962 -20.342 1.00 95.81 120 PRO A CA 1
ATOM 876 C C . PRO A 1 120 ? -4.309 1.819 -19.198 1.00 95.81 120 PRO A C 1
ATOM 878 O O . PRO A 1 120 ? -3.685 2.797 -18.796 1.00 95.81 120 PRO A O 1
ATOM 881 N N . VAL A 1 121 ? -5.426 1.396 -18.596 1.00 96.81 121 VAL A N 1
ATOM 882 C CA . VAL A 1 121 ? -6.036 2.092 -17.450 1.00 96.81 121 VAL A CA 1
ATOM 883 C C . VAL A 1 121 ? -5.105 2.158 -16.231 1.00 96.81 121 VAL A C 1
ATOM 885 O O . VAL A 1 121 ? -5.190 3.089 -15.434 1.00 96.81 121 VAL A O 1
ATOM 888 N N . TYR A 1 122 ? -4.171 1.212 -16.088 1.00 97.50 122 TYR A N 1
ATOM 889 C CA . TYR A 1 122 ? -3.170 1.255 -15.022 1.00 97.50 122 TYR A CA 1
ATOM 890 C C . TYR A 1 122 ? -2.138 2.336 -15.321 1.00 97.50 122 TYR A C 1
ATOM 892 O O . TYR A 1 122 ? -1.787 3.105 -14.430 1.00 97.50 122 TYR A O 1
ATOM 900 N N . VAL A 1 123 ? -1.702 2.447 -16.578 1.00 95.31 123 VAL A N 1
ATOM 901 C CA . VAL A 1 123 ? -0.773 3.496 -17.015 1.00 95.31 123 VAL A CA 1
ATOM 902 C C . VAL A 1 123 ? -1.378 4.881 -16.783 1.00 95.31 123 VAL A C 1
ATOM 904 O O . VAL A 1 123 ? -0.742 5.733 -16.168 1.00 95.31 123 VAL A O 1
ATOM 907 N N . GLU A 1 124 ? -2.640 5.077 -17.173 1.00 94.88 124 GLU A N 1
ATOM 908 C CA . GLU A 1 124 ? -3.393 6.321 -16.951 1.00 94.88 124 GLU A CA 1
ATOM 909 C C . GLU A 1 124 ? -3.502 6.699 -15.465 1.00 94.88 124 GLU A C 1
ATOM 911 O O . GLU A 1 124 ? -3.478 7.877 -15.107 1.00 94.88 124 GLU A O 1
ATOM 916 N N . LYS A 1 125 ? -3.594 5.696 -14.586 1.00 95.88 125 LYS A N 1
ATOM 917 C CA . LYS A 1 125 ? -3.663 5.862 -13.128 1.00 95.88 125 LYS A CA 1
ATOM 918 C C . LYS A 1 125 ? -2.289 5.875 -12.447 1.00 95.88 125 LYS A C 1
ATOM 920 O O . LYS A 1 125 ? -2.224 5.931 -11.222 1.00 95.88 125 LYS A O 1
ATOM 925 N N . GLY A 1 126 ? -1.194 5.833 -13.208 1.00 95.50 126 GLY A N 1
ATOM 926 C CA . GLY A 1 126 ? 0.169 5.821 -12.670 1.00 95.50 126 GLY A CA 1
ATOM 927 C C . GLY A 1 126 ? 0.558 4.518 -11.967 1.00 95.50 126 GLY A C 1
ATOM 928 O O . GLY A 1 126 ? 1.498 4.514 -11.187 1.00 95.50 126 GLY A O 1
ATOM 929 N N . ALA A 1 127 ? -0.152 3.418 -12.214 1.00 96.81 127 ALA A N 1
ATOM 930 C CA . ALA A 1 127 ? 0.055 2.105 -11.610 1.00 96.81 127 ALA A CA 1
ATOM 931 C C . ALA A 1 127 ? 0.901 1.184 -12.513 1.00 96.81 127 ALA A C 1
ATOM 933 O O . ALA A 1 127 ? 0.487 0.084 -12.875 1.00 96.81 127 ALA A O 1
ATOM 934 N N . PHE A 1 128 ? 2.083 1.657 -12.909 1.00 95.75 128 PHE A N 1
ATOM 935 C CA . PHE A 1 128 ? 3.004 0.946 -13.799 1.00 95.75 128 PHE A CA 1
ATOM 936 C C . PHE A 1 128 ? 4.464 1.143 -13.368 1.00 95.75 128 PHE A C 1
ATOM 938 O O . PHE A 1 128 ? 4.760 1.979 -12.508 1.00 95.75 128 PHE A O 1
ATOM 945 N N . ILE A 1 129 ? 5.366 0.384 -13.994 1.00 94.56 129 ILE A N 1
ATOM 946 C CA . ILE A 1 129 ? 6.812 0.605 -13.920 1.00 94.56 129 ILE A CA 1
ATOM 947 C C . ILE A 1 129 ? 7.327 0.817 -15.340 1.00 94.56 129 ILE A C 1
ATOM 949 O O . ILE A 1 129 ? 7.252 -0.087 -16.167 1.00 94.56 129 ILE A O 1
ATOM 953 N N . GLY A 1 130 ? 7.803 2.019 -15.643 1.00 91.12 130 GLY A N 1
ATOM 954 C CA . GLY A 1 130 ? 8.420 2.330 -16.927 1.00 91.12 130 GLY A CA 1
ATOM 955 C C . GLY A 1 130 ? 9.913 2.041 -16.900 1.00 91.12 130 GLY A C 1
ATOM 956 O O . GLY A 1 130 ? 10.562 2.309 -15.893 1.00 91.12 130 GLY A O 1
ATOM 957 N N . ILE A 1 131 ? 10.462 1.520 -17.993 1.00 88.00 131 ILE A N 1
ATOM 958 C CA . ILE A 1 131 ? 11.887 1.188 -18.103 1.00 88.00 131 ILE A CA 1
ATOM 959 C C . ILE A 1 131 ? 12.472 1.918 -19.304 1.00 88.00 131 ILE A C 1
ATOM 961 O O . ILE A 1 131 ? 12.336 1.468 -20.437 1.00 88.00 131 ILE A O 1
ATOM 965 N N . GLY A 1 132 ? 13.124 3.050 -19.046 1.00 76.38 132 GLY A N 1
ATOM 966 C CA . GLY A 1 132 ? 13.637 3.937 -20.083 1.00 76.38 132 GLY A CA 1
ATOM 967 C C . GLY A 1 132 ? 12.571 4.851 -20.699 1.00 76.38 132 GLY A C 1
ATOM 968 O O . GLY A 1 132 ? 11.378 4.818 -20.359 1.00 76.38 132 GLY A O 1
ATOM 969 N N . ASP A 1 133 ? 13.041 5.713 -21.599 1.00 67.38 133 ASP A N 1
ATOM 970 C CA . ASP A 1 133 ? 12.246 6.714 -22.316 1.00 67.38 133 ASP A CA 1
ATOM 971 C C . ASP A 1 133 ? 12.352 6.615 -23.850 1.00 67.38 133 ASP A C 1
ATOM 973 O O . ASP A 1 133 ? 11.745 7.414 -24.566 1.00 67.38 133 ASP A O 1
ATOM 977 N N . GLY A 1 134 ? 13.091 5.621 -24.349 1.00 56.88 134 GLY A N 1
ATOM 978 C CA . GLY A 1 134 ? 13.357 5.402 -25.767 1.00 56.88 134 GLY A CA 1
ATOM 979 C C . GLY A 1 134 ? 14.501 6.241 -26.352 1.00 56.88 134 GLY A C 1
ATOM 980 O O . GLY A 1 134 ? 14.787 6.085 -27.538 1.00 56.88 134 GLY A O 1
ATOM 981 N N . LEU A 1 135 ? 15.169 7.107 -25.573 1.00 53.19 135 LEU A N 1
ATOM 982 C CA . LEU A 1 135 ? 16.190 8.047 -26.067 1.00 53.19 135 LEU A CA 1
ATOM 983 C C . LEU A 1 135 ? 17.450 8.145 -25.182 1.00 53.19 135 LEU A C 1
ATOM 985 O O . LEU A 1 135 ? 18.051 9.208 -25.062 1.00 53.19 135 LEU A O 1
ATOM 989 N N . ALA A 1 136 ? 17.939 6.997 -24.706 1.00 53.59 136 ALA A N 1
ATOM 990 C CA . ALA A 1 136 ? 19.278 6.820 -24.116 1.00 53.59 136 ALA A CA 1
ATOM 991 C C . ALA A 1 136 ? 19.455 7.170 -22.627 1.00 53.59 136 ALA A C 1
ATOM 993 O O . ALA A 1 136 ? 20.592 7.275 -22.165 1.00 53.59 136 ALA A O 1
ATOM 994 N N . VAL A 1 137 ? 18.374 7.258 -21.844 1.00 52.12 137 VAL A N 1
ATOM 995 C CA . VAL A 1 137 ? 18.480 7.284 -20.376 1.00 52.12 137 VAL A CA 1
ATOM 996 C C . VAL A 1 137 ? 17.741 6.085 -19.776 1.00 52.12 137 VAL A C 1
ATOM 998 O O . VAL A 1 137 ? 16.513 6.005 -19.827 1.00 52.12 137 VAL A O 1
ATOM 1001 N N . TYR A 1 138 ? 18.492 5.145 -19.187 1.00 63.00 138 TYR A N 1
ATOM 1002 C CA . TYR A 1 138 ? 17.960 4.024 -18.396 1.00 63.00 138 TYR A CA 1
ATOM 1003 C C . TYR A 1 138 ? 17.477 4.511 -17.021 1.00 63.00 138 TYR A C 1
ATOM 1005 O O . TYR A 1 138 ? 17.949 4.080 -15.972 1.00 63.00 138 TYR A O 1
ATOM 1013 N N . GLU A 1 139 ? 16.534 5.448 -17.029 1.00 70.69 139 GLU A N 1
ATOM 1014 C CA . GLU A 1 139 ? 15.765 5.816 -15.848 1.00 70.69 139 GLU A CA 1
ATOM 1015 C C . GLU A 1 139 ? 14.601 4.835 -15.688 1.00 70.69 139 GLU A C 1
ATOM 1017 O O . GLU A 1 139 ? 13.842 4.569 -16.627 1.00 70.69 139 GLU A O 1
ATOM 1022 N N . SER A 1 140 ? 14.457 4.282 -14.485 1.00 81.44 140 SER A N 1
ATOM 1023 C CA . SER A 1 140 ? 13.253 3.555 -14.104 1.00 81.44 140 SER A CA 1
ATOM 1024 C C . SER A 1 140 ? 12.206 4.535 -13.573 1.00 81.44 140 SER A C 1
ATOM 1026 O O . SER A 1 140 ? 12.466 5.367 -12.706 1.00 81.44 140 SER A O 1
ATOM 1028 N N . ASP A 1 141 ? 10.992 4.435 -14.105 1.00 88.94 141 ASP A N 1
ATOM 1029 C CA . ASP A 1 141 ? 9.825 5.204 -13.685 1.00 88.94 141 ASP A CA 1
ATOM 1030 C C . ASP A 1 141 ? 8.927 4.296 -12.846 1.00 88.94 141 ASP A C 1
ATOM 1032 O O . ASP A 1 141 ? 7.988 3.678 -13.348 1.00 88.94 141 ASP A O 1
ATOM 1036 N N . VAL A 1 142 ? 9.244 4.180 -11.556 1.00 92.38 142 VAL A N 1
ATOM 1037 C CA . VAL A 1 142 ? 8.464 3.419 -10.565 1.00 92.38 142 VAL A CA 1
ATOM 1038 C C . VAL A 1 142 ? 7.190 4.177 -10.159 1.00 92.38 142 VAL A C 1
ATOM 1040 O O . VAL A 1 142 ? 6.932 4.448 -8.985 1.00 92.38 142 VAL A O 1
ATOM 1043 N N . ALA A 1 143 ? 6.376 4.553 -11.148 1.00 95.25 143 ALA A N 1
ATOM 1044 C CA . ALA A 1 143 ? 5.200 5.403 -10.976 1.00 95.25 143 ALA A CA 1
ATOM 1045 C C . ALA A 1 143 ? 4.218 4.851 -9.929 1.00 95.25 143 ALA A C 1
ATOM 1047 O O . ALA A 1 143 ? 3.657 5.628 -9.148 1.00 95.25 143 ALA A O 1
ATOM 1048 N N . TYR A 1 144 ? 4.076 3.520 -9.865 1.00 97.19 144 TYR A N 1
ATOM 1049 C CA . TYR A 1 144 ? 3.133 2.829 -8.983 1.00 97.19 144 TYR A CA 1
ATOM 1050 C C . TYR A 1 144 ? 3.380 3.045 -7.478 1.00 97.19 144 TYR A C 1
ATOM 1052 O O . TYR A 1 144 ? 2.464 2.838 -6.679 1.00 97.19 144 TYR A O 1
ATOM 1060 N N . LEU A 1 145 ? 4.559 3.532 -7.069 1.00 97.25 145 LEU A N 1
ATOM 1061 C CA . LEU A 1 145 ? 4.823 3.871 -5.665 1.00 97.25 145 LEU A CA 1
ATOM 1062 C C . LEU A 1 145 ? 3.905 4.999 -5.161 1.00 97.25 145 LEU A C 1
ATOM 1064 O O . LEU A 1 145 ? 3.527 5.020 -3.989 1.00 97.25 145 LEU A O 1
ATOM 1068 N N . LYS A 1 146 ? 3.465 5.907 -6.046 1.00 96.69 146 LYS A N 1
ATOM 1069 C CA . LYS A 1 146 ? 2.489 6.958 -5.703 1.00 96.69 146 LYS A CA 1
ATOM 1070 C C . LYS A 1 146 ? 1.106 6.364 -5.375 1.00 96.69 146 LYS A C 1
ATOM 1072 O O . LYS A 1 146 ? 0.584 6.679 -4.303 1.00 96.69 146 LYS A O 1
ATOM 1077 N N . PRO A 1 147 ? 0.516 5.488 -6.216 1.00 97.69 147 PRO A N 1
ATOM 1078 C CA . PRO A 1 147 ? -0.614 4.648 -5.831 1.00 97.69 147 PRO A CA 1
ATOM 1079 C C . PRO A 1 147 ? -0.432 3.914 -4.500 1.00 97.69 147 PRO A C 1
ATOM 1081 O O . PRO A 1 147 ? -1.335 3.957 -3.669 1.00 97.69 147 PRO A O 1
ATOM 1084 N N . LEU A 1 148 ? 0.726 3.296 -4.242 1.00 98.00 148 LEU A N 1
ATOM 1085 C CA . LEU A 1 148 ? 0.946 2.598 -2.969 1.00 98.00 148 LEU A CA 1
ATOM 1086 C C . LEU A 1 148 ? 0.908 3.538 -1.760 1.00 98.00 148 LEU A C 1
ATOM 1088 O O . LEU A 1 148 ? 0.320 3.190 -0.739 1.00 98.00 148 LEU A O 1
ATOM 1092 N N . ALA A 1 149 ? 1.458 4.749 -1.869 1.00 97.88 149 ALA A N 1
ATOM 1093 C CA . ALA A 1 149 ? 1.354 5.750 -0.805 1.00 97.88 149 ALA A CA 1
ATOM 1094 C C . ALA A 1 149 ? -0.110 6.139 -0.517 1.00 97.88 149 ALA A C 1
ATOM 1096 O O . ALA A 1 149 ? -0.490 6.347 0.639 1.00 97.88 149 ALA A O 1
ATOM 1097 N N . VAL A 1 150 ? -0.951 6.190 -1.556 1.00 98.38 150 VAL A N 1
ATOM 1098 C CA . VAL A 1 150 ? -2.398 6.412 -1.422 1.00 98.38 150 VAL A CA 1
ATOM 1099 C C . VAL A 1 150 ? -3.071 5.233 -0.708 1.00 98.38 150 VAL A C 1
ATOM 1101 O O . VAL A 1 150 ? -3.829 5.458 0.233 1.00 98.38 150 VAL A O 1
ATOM 1104 N N . ILE A 1 151 ? -2.761 3.992 -1.097 1.00 98.56 151 ILE A N 1
ATOM 1105 C CA . ILE A 1 151 ? -3.303 2.771 -0.472 1.00 98.56 151 ILE A CA 1
ATOM 1106 C C . ILE A 1 151 ? -2.904 2.685 1.005 1.00 98.56 151 ILE A C 1
ATOM 1108 O O . ILE A 1 151 ? -3.748 2.430 1.859 1.00 98.56 151 ILE A O 1
ATOM 1112 N N . ASN A 1 152 ? -1.642 2.953 1.337 1.00 98.38 152 ASN A N 1
ATOM 1113 C CA . ASN A 1 152 ? -1.178 2.947 2.724 1.00 98.38 152 ASN A CA 1
ATOM 1114 C C . ASN A 1 152 ? -1.893 4.016 3.564 1.00 98.38 152 ASN A C 1
ATOM 1116 O O . ASN A 1 152 ? -2.273 3.763 4.704 1.00 98.38 152 ASN A O 1
ATOM 1120 N N . THR A 1 153 ? -2.134 5.196 2.988 1.00 98.50 153 THR A N 1
ATOM 1121 C CA . THR A 1 153 ? -2.898 6.258 3.659 1.00 98.50 153 THR A CA 1
ATOM 1122 C C . THR A 1 153 ? -4.356 5.849 3.867 1.00 98.50 153 THR A C 1
ATOM 1124 O O . THR A 1 153 ? -4.894 6.061 4.950 1.00 98.50 153 THR A O 1
ATOM 1127 N N . PHE A 1 154 ? -4.978 5.195 2.879 1.00 98.62 154 PHE A N 1
ATOM 1128 C CA . PHE A 1 154 ? -6.298 4.578 3.032 1.00 98.62 154 PHE A CA 1
ATOM 1129 C C . PHE A 1 154 ? -6.326 3.591 4.204 1.00 98.62 154 PHE A C 1
ATOM 1131 O O . PHE A 1 154 ? -7.220 3.681 5.040 1.00 98.62 154 PHE A O 1
ATOM 1138 N N . VAL A 1 155 ? -5.335 2.696 4.302 1.00 98.56 155 VAL A N 1
ATOM 1139 C CA . VAL A 1 155 ? -5.253 1.709 5.389 1.00 98.56 155 VAL A CA 1
ATOM 1140 C C . VAL A 1 155 ? -5.253 2.396 6.749 1.00 98.56 155 VAL A C 1
ATOM 1142 O O . VAL A 1 155 ? -6.042 2.019 7.606 1.00 98.56 155 VAL A O 1
ATOM 1145 N N . ALA A 1 156 ? -4.428 3.424 6.945 1.00 98.38 156 ALA A N 1
ATOM 1146 C CA . ALA A 1 156 ? -4.385 4.142 8.216 1.00 98.38 156 ALA A CA 1
ATOM 1147 C C . ALA A 1 156 ? -5.731 4.778 8.578 1.00 98.38 156 ALA A C 1
ATOM 1149 O O . ALA A 1 156 ? -6.231 4.574 9.684 1.00 98.38 156 ALA A O 1
ATOM 1150 N N . VAL A 1 157 ? -6.360 5.481 7.631 1.00 98.56 157 VAL A N 1
ATOM 1151 C CA . VAL A 1 157 ? -7.693 6.066 7.835 1.00 98.56 157 VAL A CA 1
ATOM 1152 C C . VAL A 1 157 ? -8.716 4.984 8.195 1.00 98.56 157 VAL A C 1
ATOM 1154 O O . VAL A 1 157 ? -9.474 5.137 9.153 1.00 98.56 157 VAL A O 1
ATOM 1157 N N . GLU A 1 158 ? -8.722 3.871 7.465 1.00 98.62 158 GLU A N 1
ATOM 1158 C CA . GLU A 1 158 ? -9.663 2.775 7.685 1.00 98.62 158 GLU A CA 1
ATOM 1159 C C . GLU A 1 158 ? -9.444 2.093 9.042 1.00 98.62 158 GLU A C 1
ATOM 1161 O O . GLU A 1 158 ? -10.407 1.784 9.740 1.00 98.62 158 GLU A O 1
ATOM 1166 N N . MET A 1 159 ? -8.191 1.928 9.473 1.00 98.50 159 MET A N 1
ATOM 1167 C CA . MET A 1 159 ? -7.865 1.386 10.791 1.00 98.50 159 MET A CA 1
ATOM 1168 C C . MET A 1 159 ? -8.422 2.249 11.927 1.00 98.50 159 MET A C 1
ATOM 1170 O O . MET A 1 159 ? -9.050 1.712 12.841 1.00 98.50 159 MET A O 1
ATOM 1174 N N . TYR A 1 160 ? -8.243 3.572 11.873 1.00 98.50 160 TYR A N 1
ATOM 1175 C CA . TYR A 1 160 ? -8.833 4.463 12.876 1.00 98.50 160 TYR A CA 1
ATOM 1176 C C . TYR A 1 160 ? -10.364 4.471 12.804 1.00 98.50 160 TYR A C 1
ATOM 1178 O O . TYR A 1 160 ? -11.008 4.423 13.851 1.00 98.50 160 TYR A O 1
ATOM 1186 N N . ARG A 1 161 ? -10.962 4.469 11.601 1.00 98.31 161 ARG A N 1
ATOM 1187 C CA . ARG A 1 161 ? -12.425 4.397 11.428 1.00 98.31 161 ARG A CA 1
ATOM 1188 C C . ARG A 1 161 ? -13.002 3.129 12.065 1.00 98.31 161 ARG A C 1
ATOM 1190 O O . ARG A 1 161 ? -13.972 3.202 12.815 1.00 98.31 161 ARG A O 1
ATOM 1197 N N . LEU A 1 162 ? -12.392 1.974 11.801 1.00 98.06 162 LEU A N 1
ATOM 1198 C CA . LEU A 1 162 ? -12.773 0.696 12.408 1.00 98.06 162 LEU A CA 1
ATOM 1199 C C . LEU A 1 162 ? -12.556 0.704 13.928 1.00 98.06 162 LEU A C 1
ATOM 1201 O O . LEU A 1 162 ? -13.368 0.142 14.662 1.00 98.06 162 LEU A O 1
ATOM 1205 N N . GLY A 1 163 ? -11.503 1.368 14.411 1.00 97.25 163 GLY A N 1
ATOM 1206 C CA . GLY A 1 163 ? -11.253 1.577 15.838 1.00 97.25 163 GLY A CA 1
ATOM 1207 C C . GLY A 1 163 ? -12.353 2.386 16.535 1.00 97.25 163 GLY A C 1
ATOM 1208 O O . GLY A 1 163 ? -12.839 1.968 17.585 1.00 97.25 163 GLY A O 1
ATOM 1209 N N . GLU A 1 164 ? -12.821 3.478 15.924 1.00 96.88 164 GLU A N 1
ATOM 1210 C CA . GLU A 1 164 ? -13.974 4.253 16.414 1.00 96.88 164 GLU A CA 1
ATOM 1211 C C . GLU A 1 164 ? -15.274 3.426 16.421 1.00 96.88 164 GLU A C 1
ATOM 1213 O O . GLU A 1 164 ? -16.119 3.592 17.300 1.00 96.88 164 GLU A O 1
ATOM 1218 N N . GLU A 1 165 ? -15.418 2.489 15.480 1.00 96.81 165 GLU A N 1
ATOM 1219 C CA . GLU A 1 165 ? -16.521 1.517 15.424 1.00 96.81 165 GLU A CA 1
ATOM 1220 C C . GLU A 1 165 ? -16.327 0.308 16.354 1.00 96.81 165 GLU A C 1
ATOM 1222 O O . GLU A 1 165 ? -17.148 -0.611 16.355 1.00 96.81 165 GLU A O 1
ATOM 1227 N N . LYS A 1 166 ? -15.253 0.290 17.155 1.00 96.94 166 LYS A N 1
ATOM 1228 C CA . LYS A 1 166 ? -14.866 -0.809 18.057 1.00 96.94 166 LYS A CA 1
ATOM 1229 C C . LYS A 1 166 ? -14.607 -2.146 17.352 1.00 96.94 166 LYS A C 1
ATOM 1231 O O . LYS A 1 166 ? -14.563 -3.201 17.987 1.00 96.94 166 LYS A O 1
ATOM 1236 N N . LYS A 1 167 ? -14.366 -2.120 16.041 1.00 97.44 167 LYS A N 1
ATOM 1237 C CA . LYS A 1 167 ? -13.999 -3.273 15.206 1.00 97.44 167 LYS A CA 1
ATOM 1238 C C . LYS A 1 167 ? -12.486 -3.490 15.204 1.00 97.44 167 LYS A C 1
ATOM 1240 O O . LYS A 1 167 ? -11.841 -3.565 14.160 1.00 97.44 167 LYS A O 1
ATOM 1245 N N . TYR A 1 168 ? -11.896 -3.601 16.393 1.00 95.81 168 TYR A N 1
ATOM 1246 C CA . TYR A 1 168 ? -10.438 -3.652 16.560 1.00 95.81 168 TYR A CA 1
ATOM 1247 C C . TYR A 1 168 ? -9.790 -4.839 15.845 1.00 95.81 168 TYR A C 1
ATOM 1249 O O . TYR A 1 168 ? -8.714 -4.703 15.272 1.00 95.81 168 TYR A O 1
ATOM 1257 N N . GLN A 1 169 ? -10.451 -5.999 15.850 1.00 95.31 169 GLN A N 1
ATOM 1258 C CA . GLN A 1 169 ? -9.945 -7.185 15.163 1.00 95.31 169 GLN A CA 1
ATOM 1259 C C . GLN A 1 169 ? -9.785 -6.931 13.657 1.00 95.31 169 GLN A C 1
ATOM 1261 O O . GLN A 1 169 ? -8.724 -7.212 13.111 1.00 95.31 169 GLN A O 1
ATOM 1266 N N . GLU A 1 170 ? -10.797 -6.340 13.019 1.00 97.19 170 GLU A N 1
ATOM 1267 C CA . GLU A 1 170 ? -10.769 -5.995 11.593 1.00 97.19 170 GLU A CA 1
ATOM 1268 C C . GLU A 1 170 ? -9.708 -4.924 11.298 1.00 97.19 170 GLU A C 1
ATOM 1270 O O . GLU A 1 170 ? -8.953 -5.062 10.337 1.00 97.19 170 GLU A O 1
ATOM 1275 N N . ALA A 1 171 ? -9.594 -3.903 12.158 1.00 97.12 171 ALA A N 1
ATOM 1276 C CA . ALA A 1 171 ? -8.598 -2.841 12.015 1.00 97.12 171 ALA A CA 1
ATOM 1277 C C . ALA A 1 171 ? -7.166 -3.399 11.990 1.00 97.12 171 ALA A C 1
ATOM 1279 O O . ALA A 1 171 ? -6.389 -3.131 11.076 1.00 97.12 171 ALA A O 1
ATOM 1280 N N . PHE A 1 172 ? -6.808 -4.216 12.979 1.00 95.12 172 PHE A N 1
ATOM 1281 C CA . PHE A 1 172 ? -5.465 -4.784 13.058 1.00 95.12 172 PHE A CA 1
ATOM 1282 C C . PHE A 1 172 ? -5.231 -5.907 12.037 1.00 95.12 172 PHE A C 1
ATOM 1284 O O . PHE A 1 172 ? -4.111 -6.034 11.547 1.00 95.12 172 PHE A O 1
ATOM 1291 N N . ASP A 1 173 ? -6.251 -6.687 11.652 1.00 95.38 173 ASP A N 1
ATOM 1292 C CA . ASP A 1 173 ? -6.110 -7.658 10.556 1.00 95.38 173 ASP A CA 1
ATOM 1293 C C . ASP A 1 173 ? -5.776 -6.940 9.235 1.00 95.38 173 ASP A C 1
ATOM 1295 O O . ASP A 1 173 ? -4.921 -7.420 8.487 1.00 95.38 173 ASP A O 1
ATOM 1299 N N . LEU A 1 174 ? -6.368 -5.764 8.981 1.00 97.50 174 LEU A N 1
ATOM 1300 C CA . LEU A 1 174 ? -6.029 -4.908 7.840 1.00 97.50 174 LEU A CA 1
ATOM 1301 C C . LEU A 1 174 ? -4.603 -4.340 7.937 1.00 97.50 174 LEU A C 1
ATOM 1303 O O . LEU A 1 174 ? -3.861 -4.384 6.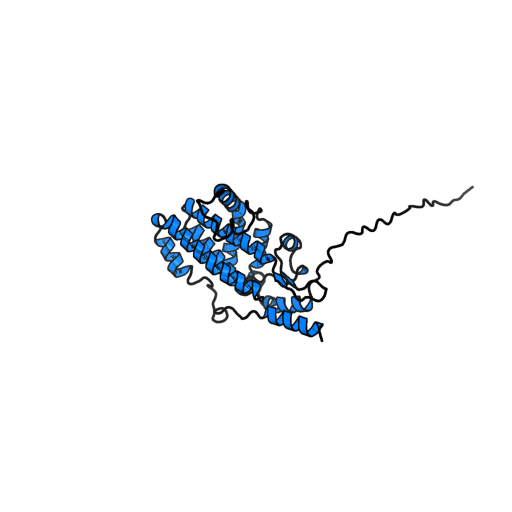957 1.00 97.50 174 LEU A O 1
ATOM 1307 N N . GLY A 1 175 ? -4.188 -3.855 9.110 1.00 96.06 175 GLY A N 1
ATOM 1308 C CA . GLY A 1 175 ? -2.819 -3.372 9.329 1.00 96.06 175 GLY A CA 1
ATOM 1309 C C . GLY A 1 175 ? -1.764 -4.457 9.077 1.00 96.06 175 GLY A C 1
ATOM 1310 O O . GLY A 1 175 ? -0.776 -4.230 8.373 1.00 96.06 175 GLY A O 1
ATOM 1311 N N . ILE A 1 176 ? -1.992 -5.674 9.580 1.00 94.25 176 ILE A N 1
ATOM 1312 C CA . ILE A 1 176 ? -1.134 -6.829 9.284 1.00 94.25 176 ILE A CA 1
ATOM 1313 C C . ILE A 1 176 ? -1.190 -7.186 7.794 1.00 94.25 176 ILE A C 1
ATOM 1315 O O . ILE A 1 176 ? -0.153 -7.524 7.222 1.00 94.25 176 ILE A O 1
ATOM 1319 N N . ALA A 1 177 ? -2.354 -7.072 7.142 1.00 95.06 177 ALA A N 1
ATOM 1320 C CA . ALA A 1 177 ? -2.479 -7.266 5.698 1.00 95.06 177 ALA A CA 1
ATOM 1321 C C . ALA A 1 177 ? -1.548 -6.348 4.915 1.00 95.06 177 ALA A C 1
ATOM 1323 O O . ALA A 1 177 ? -0.805 -6.809 4.050 1.00 95.06 177 ALA A O 1
ATOM 1324 N N . ALA A 1 178 ? -1.566 -5.062 5.262 1.00 96.44 178 ALA A N 1
ATOM 1325 C CA . ALA A 1 178 ? -0.736 -4.053 4.634 1.00 96.44 178 ALA A CA 1
ATOM 1326 C C . ALA A 1 178 ? 0.756 -4.332 4.859 1.00 96.44 178 ALA A C 1
ATOM 1328 O O . ALA A 1 178 ? 1.528 -4.250 3.911 1.00 96.44 178 ALA A O 1
ATOM 1329 N N . LEU A 1 179 ? 1.168 -4.743 6.066 1.00 94.12 179 LEU A N 1
ATOM 1330 C CA . LEU A 1 179 ? 2.563 -5.127 6.327 1.00 94.12 179 LEU A CA 1
ATOM 1331 C C . LEU A 1 179 ? 3.008 -6.324 5.478 1.00 94.12 179 LEU A C 1
ATOM 1333 O O . LEU A 1 179 ? 4.080 -6.278 4.879 1.00 94.12 179 LEU A O 1
ATOM 1337 N N . LYS A 1 180 ? 2.185 -7.376 5.388 1.00 91.94 180 LYS A N 1
ATOM 1338 C CA . LYS A 1 180 ? 2.477 -8.552 4.549 1.00 91.94 180 LYS A CA 1
ATOM 1339 C C . LYS A 1 180 ? 2.579 -8.178 3.074 1.00 91.94 180 LYS A C 1
ATOM 1341 O O . LYS A 1 180 ? 3.503 -8.599 2.386 1.00 91.94 180 LYS A O 1
ATOM 1346 N N . PHE A 1 181 ? 1.649 -7.353 2.604 1.00 94.38 181 PHE A N 1
ATOM 1347 C CA . PHE A 1 181 ? 1.656 -6.839 1.244 1.00 94.38 181 PHE A CA 1
ATOM 1348 C C . PHE A 1 181 ? 2.919 -6.012 0.957 1.00 94.38 181 PHE A C 1
ATOM 1350 O O . PHE A 1 181 ? 3.605 -6.264 -0.027 1.00 94.38 181 PHE A O 1
ATOM 1357 N N . LEU A 1 182 ? 3.295 -5.079 1.835 1.00 94.81 182 LEU A N 1
ATOM 1358 C CA . LEU A 1 182 ? 4.518 -4.287 1.669 1.00 94.81 182 LEU A CA 1
ATOM 1359 C C . LEU A 1 182 ? 5.776 -5.163 1.701 1.00 94.81 182 LEU A C 1
ATOM 1361 O O . LEU A 1 182 ? 6.698 -4.935 0.921 1.00 94.81 182 LEU A O 1
ATOM 1365 N N . ARG A 1 183 ? 5.797 -6.223 2.516 1.00 90.25 183 ARG A N 1
ATOM 1366 C CA . ARG A 1 183 ? 6.875 -7.218 2.483 1.00 90.25 183 ARG A CA 1
ATOM 1367 C C . ARG A 1 183 ? 6.975 -7.902 1.118 1.00 90.25 183 ARG A C 1
ATOM 1369 O O . ARG A 1 183 ? 8.093 -8.058 0.640 1.00 90.25 183 ARG A O 1
ATOM 1376 N N . GLN A 1 184 ? 5.854 -8.256 0.486 1.00 91.31 184 GLN A N 1
ATOM 1377 C CA . GLN A 1 184 ? 5.834 -8.801 -0.881 1.00 91.31 184 GLN A CA 1
ATOM 1378 C C . GLN A 1 184 ? 6.293 -7.767 -1.928 1.00 91.31 184 GLN A C 1
ATOM 1380 O O . GLN A 1 184 ? 6.902 -8.137 -2.928 1.00 91.31 184 GLN A O 1
ATOM 1385 N N . VAL A 1 185 ? 6.017 -6.471 -1.724 1.00 94.06 185 VAL A N 1
ATOM 1386 C CA . VAL A 1 185 ? 6.517 -5.391 -2.599 1.00 94.06 185 VAL A CA 1
ATOM 1387 C C . VAL A 1 185 ? 8.036 -5.240 -2.474 1.00 94.06 185 VAL A C 1
ATOM 1389 O O . VAL A 1 185 ? 8.700 -5.008 -3.479 1.00 94.06 185 VAL A O 1
ATOM 1392 N N . ALA A 1 186 ? 8.608 -5.443 -1.283 1.00 91.94 186 ALA A N 1
ATOM 1393 C CA . ALA A 1 186 ? 10.059 -5.404 -1.069 1.00 91.94 186 ALA A CA 1
ATOM 1394 C C . ALA A 1 186 ? 10.834 -6.508 -1.828 1.00 91.94 186 ALA A C 1
ATOM 1396 O O . ALA A 1 186 ? 12.062 -6.446 -1.928 1.00 91.94 186 ALA A O 1
ATOM 1397 N N . ASP A 1 187 ? 10.142 -7.504 -2.390 1.00 88.81 187 ASP A N 1
ATOM 1398 C CA . ASP A 1 187 ? 10.749 -8.525 -3.252 1.00 88.81 187 ASP A CA 1
ATOM 1399 C C . ASP A 1 187 ? 10.869 -8.091 -4.719 1.00 88.81 187 ASP A C 1
ATOM 1401 O O . ASP A 1 187 ? 11.528 -8.777 -5.500 1.00 88.81 187 ASP A O 1
ATOM 1405 N N . GLN A 1 188 ? 10.310 -6.936 -5.094 1.00 92.00 188 GLN A N 1
ATOM 1406 C CA . GLN A 1 188 ? 10.572 -6.346 -6.404 1.00 92.00 188 GLN A CA 1
ATOM 1407 C C . GLN A 1 188 ? 12.060 -6.024 -6.592 1.00 92.00 188 GLN A C 1
ATOM 1409 O O . GLN A 1 188 ? 12.836 -5.930 -5.636 1.00 92.00 188 GLN A O 1
ATOM 1414 N N . HIS A 1 189 ? 12.480 -5.911 -7.848 1.00 91.12 189 HIS A N 1
ATOM 1415 C CA . HIS A 1 189 ? 13.889 -5.959 -8.222 1.00 91.12 189 HIS A CA 1
ATOM 1416 C C . HIS A 1 189 ? 14.619 -4.620 -8.116 1.00 91.12 189 HIS A C 1
ATOM 1418 O O . HIS A 1 189 ? 15.841 -4.645 -7.964 1.00 91.12 189 HIS A O 1
ATOM 1424 N N . LEU A 1 190 ? 13.921 -3.480 -8.173 1.00 91.81 190 LEU A N 1
ATOM 1425 C CA . LEU A 1 190 ? 14.567 -2.167 -8.131 1.00 91.81 190 LEU A CA 1
ATOM 1426 C C . LEU A 1 190 ? 14.755 -1.668 -6.697 1.00 91.81 190 LEU A C 1
ATOM 1428 O O . LEU A 1 190 ? 13.887 -1.814 -5.834 1.00 91.81 190 LEU A O 1
ATOM 1432 N N . LEU A 1 191 ? 15.874 -0.991 -6.455 1.00 91.06 191 LEU A N 1
ATOM 1433 C CA . LEU A 1 191 ? 16.240 -0.407 -5.170 1.00 91.06 191 LEU A CA 1
ATOM 1434 C C . LEU A 1 191 ? 15.172 0.566 -4.661 1.00 91.06 191 LEU A C 1
ATOM 1436 O O . LEU A 1 191 ? 14.831 0.527 -3.481 1.00 91.06 191 LEU A O 1
ATOM 1440 N N . ALA A 1 192 ? 14.609 1.397 -5.543 1.00 92.62 192 ALA A N 1
ATOM 1441 C CA . ALA A 1 192 ? 13.557 2.347 -5.180 1.00 92.62 192 ALA A CA 1
ATOM 1442 C C . ALA A 1 192 ? 12.309 1.650 -4.606 1.00 92.62 192 ALA A C 1
ATOM 1444 O O . ALA A 1 192 ? 11.733 2.127 -3.630 1.00 92.62 192 ALA A O 1
ATOM 1445 N N . GLU A 1 193 ? 11.922 0.501 -5.167 1.00 95.00 193 GLU A N 1
ATOM 1446 C CA . GLU A 1 193 ? 10.781 -0.294 -4.696 1.00 95.00 193 GLU A CA 1
ATOM 1447 C C . GLU A 1 193 ? 11.075 -0.895 -3.317 1.00 95.00 193 GLU A C 1
ATOM 1449 O O . GLU A 1 193 ? 10.241 -0.821 -2.412 1.00 95.00 193 GLU A O 1
ATOM 1454 N N . LYS A 1 194 ? 12.291 -1.429 -3.132 1.00 93.94 194 LYS A N 1
ATOM 1455 C CA . LYS A 1 194 ? 12.743 -2.002 -1.858 1.00 93.94 194 LYS A CA 1
ATOM 1456 C C . LYS A 1 194 ? 12.797 -0.958 -0.748 1.00 93.94 194 LYS A C 1
ATOM 1458 O O . LYS A 1 194 ? 12.257 -1.203 0.328 1.00 93.94 194 LYS A O 1
ATOM 1463 N N . ILE A 1 195 ? 13.428 0.193 -0.999 1.00 94.69 195 ILE A N 1
ATOM 1464 C CA . ILE A 1 195 ? 13.526 1.295 -0.029 1.00 94.69 195 ILE A CA 1
ATOM 1465 C C . ILE A 1 195 ? 12.126 1.748 0.371 1.00 94.69 195 ILE A C 1
ATOM 1467 O O . ILE A 1 195 ? 11.800 1.711 1.556 1.00 94.69 195 ILE A O 1
ATOM 1471 N N . PHE A 1 196 ? 11.277 2.071 -0.610 1.00 96.44 196 PHE A N 1
ATOM 1472 C CA . PHE A 1 196 ? 9.909 2.508 -0.347 1.00 96.44 196 PHE A CA 1
ATOM 1473 C C . PHE A 1 196 ? 9.139 1.491 0.497 1.00 96.44 196 PHE A C 1
ATOM 1475 O O . PHE A 1 196 ? 8.497 1.857 1.477 1.00 96.44 196 PHE A O 1
ATOM 1482 N N . ALA A 1 197 ? 9.195 0.207 0.136 1.00 95.31 197 ALA A N 1
ATOM 1483 C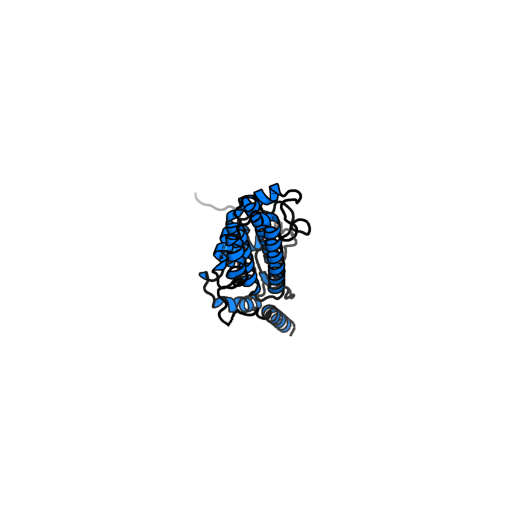 CA . ALA A 1 197 ? 8.468 -0.833 0.848 1.00 95.31 197 ALA A CA 1
ATOM 1484 C C . ALA A 1 197 ? 8.958 -0.997 2.295 1.00 95.31 197 ALA A C 1
ATOM 1486 O O . ALA A 1 197 ? 8.141 -1.138 3.203 1.00 95.31 197 ALA A O 1
ATOM 1487 N N . MET A 1 198 ? 10.274 -0.949 2.525 1.00 93.69 198 MET A N 1
ATOM 1488 C CA . MET A 1 198 ? 10.855 -1.033 3.868 1.00 93.69 198 MET A CA 1
ATOM 1489 C C . MET A 1 198 ? 10.483 0.169 4.737 1.00 93.69 198 MET A C 1
ATOM 1491 O O . MET A 1 198 ? 10.065 -0.016 5.880 1.00 93.69 198 MET A O 1
ATOM 1495 N N . GLU A 1 199 ? 10.578 1.383 4.197 1.00 96.25 199 GLU A N 1
ATOM 1496 C CA . GLU A 1 199 ? 10.168 2.608 4.891 1.00 96.25 199 GLU A CA 1
ATOM 1497 C C . GLU A 1 199 ? 8.668 2.583 5.204 1.00 96.25 199 GLU A C 1
ATOM 1499 O O . GLU A 1 199 ? 8.266 2.758 6.354 1.00 96.25 199 GLU A O 1
ATOM 1504 N N . ALA A 1 200 ? 7.836 2.229 4.222 1.00 96.88 200 ALA A N 1
ATOM 1505 C CA . ALA A 1 200 ? 6.395 2.117 4.404 1.00 96.88 200 ALA A CA 1
ATOM 1506 C C . ALA A 1 200 ? 6.004 1.045 5.435 1.00 96.88 200 ALA A C 1
ATOM 1508 O O . ALA A 1 200 ? 5.012 1.222 6.141 1.00 96.88 200 ALA A O 1
ATOM 1509 N N . MET A 1 201 ? 6.757 -0.057 5.562 1.00 94.81 201 MET A N 1
ATOM 1510 C CA . MET A 1 201 ? 6.536 -1.041 6.631 1.00 94.81 201 MET A CA 1
ATOM 1511 C C . MET A 1 201 ? 6.813 -0.442 8.015 1.00 94.81 201 MET A C 1
ATOM 1513 O O . MET A 1 201 ? 6.020 -0.652 8.935 1.00 94.81 201 MET A O 1
ATOM 1517 N N . CYS A 1 202 ? 7.904 0.312 8.172 1.00 94.94 202 CYS A N 1
ATOM 1518 C CA . CYS A 1 202 ? 8.233 1.004 9.422 1.00 94.94 202 CYS A CA 1
ATOM 1519 C C . CYS A 1 202 ? 7.155 2.028 9.806 1.00 94.94 202 CYS A C 1
ATOM 1521 O O . CYS A 1 202 ? 6.718 2.076 10.963 1.00 94.94 202 CYS A O 1
ATOM 1523 N N . ASP A 1 203 ? 6.685 2.801 8.831 1.00 97.19 203 ASP A N 1
ATOM 1524 C CA . ASP A 1 203 ? 5.627 3.788 9.027 1.00 97.19 203 ASP A CA 1
ATOM 1525 C C . ASP A 1 203 ? 4.301 3.110 9.380 1.00 97.19 203 ASP A C 1
ATOM 1527 O O . ASP A 1 203 ? 3.654 3.474 10.360 1.00 97.19 203 ASP A O 1
ATOM 1531 N N . MET A 1 204 ? 3.928 2.054 8.655 1.00 97.12 204 MET A N 1
ATOM 1532 C CA . MET A 1 204 ? 2.699 1.298 8.899 1.00 97.12 204 MET A CA 1
ATOM 1533 C C . MET A 1 204 ? 2.707 0.626 10.279 1.00 97.12 204 MET A C 1
ATOM 1535 O O . MET A 1 204 ? 1.697 0.634 10.981 1.00 97.12 204 MET A O 1
ATOM 1539 N N . ALA A 1 205 ? 3.848 0.087 10.719 1.00 94.38 205 ALA A N 1
ATOM 1540 C CA . ALA A 1 205 ? 4.001 -0.439 12.075 1.00 94.38 205 ALA A CA 1
ATOM 1541 C C . ALA A 1 205 ? 3.894 0.667 13.142 1.00 94.38 205 ALA A C 1
ATOM 1543 O O . ALA A 1 205 ? 3.380 0.433 14.239 1.00 94.38 205 ALA A O 1
ATOM 1544 N N . SER A 1 206 ? 4.355 1.881 12.831 1.00 95.44 206 SER A N 1
ATOM 1545 C CA . SER A 1 206 ? 4.210 3.041 13.715 1.00 95.44 206 SER A CA 1
ATOM 1546 C C . SER A 1 206 ? 2.753 3.493 13.823 1.00 95.44 206 SER A C 1
ATOM 1548 O O . SER A 1 206 ? 2.280 3.685 14.941 1.00 95.44 206 SER A O 1
ATOM 1550 N N . VAL A 1 207 ? 2.012 3.544 12.712 1.00 96.25 207 VAL A N 1
ATOM 1551 C CA . VAL A 1 207 ? 0.565 3.827 12.715 1.00 96.25 207 VAL A CA 1
ATOM 1552 C C . VAL A 1 207 ? -0.204 2.776 13.504 1.00 96.25 207 VAL A C 1
ATOM 1554 O O . VAL A 1 207 ? -1.032 3.124 14.335 1.00 96.25 207 VAL A O 1
ATOM 1557 N N . GLN A 1 208 ? 0.086 1.486 13.322 1.00 94.88 208 GLN A N 1
ATOM 1558 C CA . GLN A 1 208 ? -0.594 0.436 14.090 1.00 94.88 208 GLN A CA 1
ATOM 1559 C C . GLN A 1 208 ? -0.389 0.584 15.600 1.00 94.88 208 GLN A C 1
ATOM 1561 O O . GLN A 1 208 ? -1.316 0.351 16.379 1.00 94.88 208 GLN A O 1
ATOM 1566 N N . ARG A 1 209 ? 0.810 0.999 16.024 1.00 93.38 209 ARG A N 1
ATOM 1567 C CA . ARG A 1 209 ? 1.093 1.313 17.428 1.00 93.38 209 ARG A CA 1
ATOM 1568 C C . ARG A 1 209 ? 0.282 2.513 17.908 1.00 93.38 209 ARG A C 1
ATOM 1570 O O . ARG A 1 209 ? -0.231 2.473 19.021 1.00 93.38 209 ARG A O 1
ATOM 1577 N N . ASP A 1 210 ? 0.160 3.549 17.086 1.00 96.00 210 ASP A N 1
ATOM 1578 C CA . ASP A 1 210 ? -0.606 4.744 17.437 1.00 96.00 210 ASP A CA 1
ATOM 1579 C C . ASP A 1 210 ? -2.118 4.474 17.504 1.00 96.00 210 ASP A C 1
ATOM 1581 O O . ASP A 1 210 ? -2.773 4.868 18.466 1.00 96.00 210 ASP A O 1
ATOM 1585 N N . VAL A 1 211 ? -2.664 3.690 16.568 1.00 95.62 211 VAL A N 1
ATOM 1586 C CA . VAL A 1 211 ? -4.046 3.180 16.624 1.00 95.62 211 VAL A CA 1
ATOM 1587 C C . VAL A 1 211 ? -4.268 2.393 17.920 1.00 95.62 211 VAL A C 1
ATOM 1589 O O . VAL A 1 211 ? -5.248 2.629 18.626 1.00 95.62 211 VAL A O 1
ATOM 1592 N N . LEU A 1 212 ? -3.346 1.489 18.278 1.00 94.19 212 LEU A N 1
ATOM 1593 C CA . LEU A 1 212 ? -3.429 0.742 19.536 1.00 94.19 212 LEU A CA 1
ATOM 1594 C C . LEU A 1 212 ? -3.419 1.669 20.750 1.00 94.19 212 LEU A C 1
ATOM 1596 O O . LEU A 1 212 ? -4.226 1.481 21.654 1.00 94.19 212 LEU A O 1
ATOM 1600 N N . GLN A 1 213 ? -2.525 2.656 20.772 1.00 94.19 213 GLN A N 1
ATOM 1601 C CA . GLN A 1 213 ? -2.414 3.601 21.877 1.00 94.19 213 GLN A CA 1
ATOM 1602 C C . GLN A 1 213 ? -3.670 4.473 22.005 1.00 94.19 213 GLN A C 1
ATOM 1604 O O . GLN A 1 213 ? -4.148 4.695 23.117 1.00 94.19 213 GLN A O 1
ATOM 1609 N N . THR A 1 214 ? -4.225 4.918 20.876 1.00 95.75 214 THR A N 1
ATOM 1610 C CA . THR A 1 214 ? -5.440 5.741 20.799 1.00 95.75 214 THR A CA 1
ATOM 1611 C C . THR A 1 214 ? -6.636 5.033 21.431 1.00 95.75 214 THR A C 1
ATOM 1613 O O . THR A 1 214 ? -7.400 5.650 22.169 1.00 95.75 214 THR A O 1
ATOM 1616 N N . PHE A 1 215 ? -6.779 3.728 21.190 1.00 95.75 215 PHE A N 1
ATOM 1617 C CA . PHE A 1 215 ? -7.910 2.934 21.677 1.00 95.75 215 PHE A CA 1
ATOM 1618 C C . PHE A 1 215 ? -7.544 1.987 22.829 1.00 95.75 215 PHE A C 1
ATOM 1620 O O . PHE A 1 215 ? -8.300 1.067 23.134 1.00 95.75 215 PHE A O 1
ATOM 1627 N N . LEU A 1 216 ? -6.398 2.189 23.489 1.00 91.69 216 LEU A N 1
ATOM 1628 C CA . LEU A 1 216 ? -5.811 1.218 24.424 1.00 91.69 216 LEU A CA 1
ATOM 1629 C C . LEU A 1 216 ? -6.765 0.786 25.547 1.00 91.69 216 LEU A C 1
ATOM 1631 O O . LEU A 1 216 ? -6.749 -0.373 25.952 1.00 91.69 216 LEU A O 1
ATOM 1635 N N . ALA A 1 217 ? -7.593 1.710 26.039 1.00 92.69 217 ALA A N 1
ATOM 1636 C CA . ALA A 1 217 ? -8.557 1.442 27.104 1.00 92.69 217 ALA A CA 1
ATOM 1637 C C . ALA A 1 217 ? -9.709 0.516 26.668 1.00 92.69 217 ALA A C 1
ATOM 1639 O O . ALA A 1 217 ? -10.291 -0.168 27.508 1.00 92.69 217 ALA A O 1
ATOM 1640 N N . ASP A 1 218 ? -10.022 0.485 25.371 1.00 94.62 218 ASP A N 1
ATOM 1641 C CA . ASP A 1 218 ? -11.178 -0.219 24.815 1.00 94.62 218 ASP A CA 1
ATOM 1642 C C . ASP A 1 218 ? -10.803 -1.515 24.078 1.00 94.62 218 ASP A C 1
ATOM 1644 O O . ASP A 1 218 ? -11.644 -2.405 23.919 1.00 94.62 218 ASP A O 1
ATOM 1648 N N . VAL A 1 219 ? -9.553 -1.648 23.615 1.00 92.69 219 VAL A N 1
ATOM 1649 C CA . VAL A 1 219 ? -9.111 -2.823 22.851 1.00 92.69 219 VAL A CA 1
ATOM 1650 C C . VAL A 1 219 ? -9.098 -4.069 23.753 1.00 92.69 219 VAL A C 1
ATOM 1652 O O . VAL A 1 219 ? -8.378 -4.110 24.754 1.00 92.69 219 VAL A O 1
ATOM 1655 N N . PRO A 1 220 ? -9.811 -5.152 23.390 1.00 93.44 220 PRO A N 1
ATOM 1656 C CA . PRO A 1 220 ? -9.807 -6.372 24.187 1.00 93.44 220 PRO A CA 1
ATOM 1657 C C . PRO A 1 220 ? -8.419 -7.023 24.251 1.00 93.44 220 PRO A C 1
ATOM 1659 O O . PRO A 1 220 ? -7.755 -7.212 23.230 1.00 93.44 220 PRO A O 1
ATOM 1662 N N . ALA A 1 221 ? -8.015 -7.496 25.433 1.00 91.62 221 ALA A N 1
ATOM 1663 C CA . ALA A 1 221 ? -6.711 -8.141 25.636 1.00 91.62 221 ALA A CA 1
ATOM 1664 C C . ALA A 1 221 ? -6.463 -9.346 24.702 1.00 91.62 221 ALA A C 1
ATOM 1666 O O . ALA A 1 221 ? -5.331 -9.596 24.288 1.00 91.62 221 ALA A O 1
ATOM 1667 N N . ALA A 1 222 ? -7.519 -10.081 24.333 1.00 91.56 222 ALA A N 1
ATOM 1668 C CA . ALA A 1 222 ? -7.430 -11.198 23.391 1.00 91.56 222 ALA A CA 1
ATOM 1669 C C . ALA A 1 222 ? -6.985 -10.755 21.985 1.00 91.56 222 ALA A C 1
ATOM 1671 O O . ALA A 1 222 ? -6.190 -11.448 21.349 1.00 91.56 222 ALA A O 1
ATOM 1672 N N . VAL A 1 223 ? -7.452 -9.586 21.536 1.00 89.31 223 VAL A N 1
ATOM 1673 C CA . VAL A 1 223 ? -7.087 -8.979 20.249 1.00 89.31 223 VAL A CA 1
ATOM 1674 C C . VAL A 1 223 ? -5.600 -8.623 20.277 1.00 89.31 223 VAL A C 1
ATOM 1676 O O . VAL A 1 223 ? -4.836 -9.111 19.446 1.00 89.31 223 VAL A O 1
ATOM 1679 N N . VAL A 1 224 ? -5.150 -7.893 21.305 1.00 87.44 224 VAL A N 1
ATOM 1680 C CA . VAL A 1 224 ? -3.728 -7.531 21.478 1.00 87.44 224 VAL A CA 1
ATOM 1681 C C . VAL A 1 224 ? -2.833 -8.773 21.511 1.00 87.44 224 VAL A C 1
ATOM 1683 O O . VAL A 1 224 ? -1.826 -8.833 20.807 1.00 87.44 224 VAL A O 1
ATOM 1686 N N . LYS A 1 225 ? -3.222 -9.804 22.274 1.00 88.56 225 LYS A N 1
ATOM 1687 C CA . LYS A 1 225 ? -2.473 -11.064 22.377 1.00 88.56 225 LYS A CA 1
ATOM 1688 C C . LYS A 1 225 ? -2.333 -11.763 21.023 1.00 88.56 225 LYS A C 1
ATOM 1690 O O . LYS A 1 225 ? -1.241 -12.230 20.702 1.00 88.56 225 LYS A O 1
ATOM 1695 N N . LYS A 1 226 ? -3.408 -11.834 20.227 1.00 87.38 226 LYS A N 1
ATOM 1696 C CA . LYS A 1 226 ? -3.376 -12.439 18.886 1.00 87.38 226 LYS A CA 1
ATOM 1697 C C . LYS A 1 226 ? -2.337 -11.738 18.011 1.00 87.38 226 LYS A C 1
ATOM 1699 O O . LYS A 1 226 ? -1.471 -12.404 17.444 1.00 87.38 226 LYS A O 1
ATOM 1704 N N . PHE A 1 227 ? -2.383 -10.412 17.930 1.00 83.44 227 PHE A N 1
ATOM 1705 C CA . PHE A 1 227 ? -1.495 -9.656 17.044 1.00 83.44 227 PHE A CA 1
ATOM 1706 C C . PHE A 1 227 ?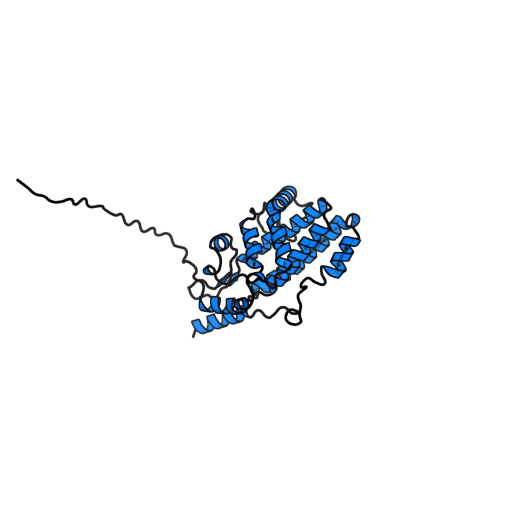 -0.041 -9.638 17.507 1.00 83.44 227 PHE A C 1
ATOM 1708 O O . PHE A 1 227 ? 0.854 -9.803 16.679 1.00 83.44 227 PHE A O 1
ATOM 1715 N N . ALA A 1 228 ? 0.195 -9.535 18.816 1.00 82.12 228 ALA A N 1
ATOM 1716 C CA . ALA A 1 228 ? 1.537 -9.591 19.386 1.00 82.12 228 ALA A CA 1
ATOM 1717 C C . ALA A 1 228 ? 2.227 -10.942 19.130 1.00 82.12 228 ALA A C 1
ATOM 1719 O O . ALA A 1 228 ? 3.411 -10.971 18.811 1.00 82.12 228 ALA A O 1
ATOM 1720 N N . LEU A 1 229 ? 1.495 -12.058 19.245 1.00 80.44 229 LEU A N 1
ATOM 1721 C CA . LEU A 1 229 ? 2.081 -13.399 19.133 1.00 80.44 229 LEU A CA 1
ATOM 1722 C C . LEU A 1 229 ? 2.078 -13.965 17.710 1.00 80.44 229 LEU A C 1
ATOM 1724 O O . LEU A 1 229 ? 2.957 -14.752 17.374 1.00 80.44 229 LEU A O 1
ATOM 1728 N N . SER A 1 230 ? 1.086 -13.612 16.888 1.00 75.00 230 SER A N 1
ATOM 1729 C CA . SER A 1 230 ? 0.867 -14.245 15.576 1.00 75.00 230 SER A CA 1
ATOM 1730 C C . SER A 1 230 ? 0.736 -13.274 14.399 1.00 75.00 230 SER A C 1
ATOM 1732 O O . SER A 1 230 ? 0.807 -13.700 13.252 1.00 75.00 230 SER A O 1
ATOM 1734 N N . GLY A 1 231 ? 0.563 -11.976 14.658 1.00 76.44 231 GLY A N 1
ATOM 1735 C CA . GLY A 1 231 ? 0.500 -10.960 13.607 1.00 76.44 231 GLY A CA 1
ATOM 1736 C C . GLY A 1 231 ? 1.899 -10.550 13.165 1.00 76.44 231 GLY A C 1
ATOM 1737 O O . GLY A 1 231 ? 2.375 -10.962 12.110 1.00 76.44 231 GLY A O 1
ATOM 1738 N N . TYR A 1 232 ? 2.578 -9.770 14.009 1.00 79.25 232 TYR A N 1
ATOM 1739 C CA . TYR A 1 232 ? 3.868 -9.155 13.672 1.00 79.25 232 TYR A CA 1
ATOM 1740 C C . TYR A 1 232 ? 5.000 -10.169 13.464 1.00 79.25 232 TYR A C 1
ATOM 1742 O O . TYR A 1 232 ? 5.845 -9.980 12.596 1.00 79.25 232 TYR A O 1
ATOM 1750 N N . ALA A 1 233 ? 4.997 -11.274 14.215 1.00 71.31 233 ALA A N 1
ATOM 1751 C CA . ALA A 1 233 ? 5.998 -12.331 14.069 1.00 71.31 233 ALA A CA 1
ATOM 1752 C C . ALA A 1 233 ? 5.901 -13.082 12.725 1.00 71.31 233 ALA A C 1
ATOM 1754 O O . ALA A 1 233 ? 6.864 -13.720 12.314 1.00 71.31 233 ALA A O 1
ATOM 1755 N N . PHE A 1 234 ? 4.758 -12.992 12.032 1.00 73.44 234 PHE A N 1
ATOM 1756 C CA . PHE A 1 234 ? 4.485 -13.703 10.781 1.00 73.44 234 PHE A CA 1
ATOM 1757 C C . PHE A 1 234 ? 4.047 -12.742 9.668 1.00 73.44 234 PHE A C 1
ATOM 1759 O O . PHE A 1 234 ? 3.163 -13.059 8.870 1.00 73.44 234 PHE A O 1
ATOM 1766 N N . ILE A 1 235 ? 4.689 -11.569 9.579 1.00 71.69 235 ILE A N 1
ATOM 1767 C CA . ILE A 1 235 ? 4.557 -10.656 8.423 1.00 71.69 235 ILE A CA 1
ATOM 1768 C C . ILE A 1 235 ? 4.985 -11.351 7.113 1.00 71.69 235 ILE A C 1
ATOM 1770 O O . ILE A 1 235 ? 4.604 -10.929 6.028 1.00 71.69 235 ILE A O 1
ATOM 1774 N N . HIS A 1 236 ? 5.684 -12.483 7.190 1.00 63.00 236 HIS A N 1
ATOM 1775 C CA . HIS A 1 236 ? 5.778 -13.413 6.073 1.00 63.00 236 HIS A CA 1
ATOM 1776 C C . HIS A 1 236 ? 5.550 -14.862 6.550 1.00 63.00 236 HIS A C 1
ATOM 1778 O O . HIS A 1 236 ? 6.480 -15.520 7.014 1.00 63.00 236 HIS A O 1
ATOM 1784 N N . PRO A 1 237 ? 4.308 -15.387 6.494 1.00 49.50 237 PRO A N 1
ATOM 1785 C CA . PRO A 1 237 ? 3.994 -16.736 6.985 1.00 49.50 237 PRO A CA 1
ATOM 1786 C C . PRO A 1 237 ? 4.640 -17.857 6.156 1.00 49.50 237 PRO A C 1
ATOM 1788 O O . PRO A 1 237 ? 4.773 -18.981 6.631 1.00 49.50 237 PRO A O 1
ATOM 1791 N N . THR A 1 238 ? 5.016 -17.557 4.911 1.00 55.25 238 THR A N 1
ATOM 1792 C CA . THR A 1 238 ? 5.579 -18.484 3.919 1.00 55.25 238 THR A CA 1
ATOM 1793 C C . THR A 1 238 ? 7.105 -18.449 3.847 1.00 55.25 238 THR A C 1
ATOM 1795 O O . THR A 1 238 ? 7.665 -18.965 2.881 1.00 55.25 238 THR A O 1
ATOM 1798 N N . ASP A 1 239 ? 7.792 -17.892 4.853 1.00 51.56 239 ASP A N 1
ATOM 1799 C CA . ASP A 1 239 ? 9.255 -17.962 4.987 1.00 51.56 239 ASP A CA 1
ATOM 1800 C C . ASP A 1 239 ? 9.735 -19.400 5.269 1.00 51.56 239 ASP A C 1
ATOM 1802 O O . ASP A 1 239 ? 10.250 -19.747 6.333 1.00 51.56 239 ASP A O 1
ATOM 1806 N N . GLY A 1 240 ? 9.625 -20.254 4.251 1.00 47.47 240 GLY A N 1
ATOM 1807 C CA . GLY A 1 240 ? 10.635 -21.269 3.999 1.00 47.47 240 GLY A CA 1
ATOM 1808 C C . GLY A 1 240 ? 11.986 -20.582 3.791 1.00 47.47 240 GLY A C 1
ATOM 1809 O O . GLY A 1 240 ? 12.052 -19.415 3.407 1.00 47.47 240 GLY A O 1
ATOM 1810 N N . GLU A 1 241 ? 13.080 -21.294 4.056 1.00 44.88 241 GLU A N 1
ATOM 1811 C CA . GLU A 1 241 ? 14.431 -20.732 4.247 1.00 44.88 241 GLU A CA 1
ATOM 1812 C C . GLU A 1 241 ? 14.950 -19.779 3.149 1.00 44.88 241 GLU A C 1
ATOM 1814 O O . GLU A 1 241 ? 15.894 -19.032 3.392 1.00 44.88 241 GLU A O 1
ATOM 1819 N N . ARG A 1 242 ? 14.323 -19.767 1.968 1.00 41.06 242 ARG A N 1
ATOM 1820 C CA . ARG A 1 242 ? 14.703 -18.977 0.795 1.00 41.06 242 ARG A CA 1
ATOM 1821 C C . ARG A 1 242 ? 14.254 -17.504 0.821 1.00 41.06 242 ARG A C 1
ATOM 1823 O O . ARG A 1 242 ? 14.875 -16.707 0.137 1.00 41.06 242 ARG A O 1
ATOM 1830 N N . LEU A 1 243 ? 13.224 -17.139 1.595 1.00 50.00 243 LEU A N 1
ATOM 1831 C CA . LEU A 1 243 ? 12.652 -15.772 1.636 1.00 50.00 243 LEU A CA 1
ATOM 1832 C C . LEU A 1 243 ? 12.887 -15.035 2.970 1.00 50.00 243 LEU A C 1
ATOM 1834 O O . LEU A 1 243 ? 12.483 -13.883 3.136 1.00 50.00 243 LEU A O 1
ATOM 1838 N N . ARG A 1 244 ? 13.658 -15.651 3.883 1.00 57.62 244 ARG A N 1
ATOM 1839 C CA . ARG A 1 244 ? 14.041 -15.078 5.191 1.00 57.62 244 ARG A CA 1
ATOM 1840 C C . ARG A 1 244 ? 14.802 -13.748 5.101 1.00 57.62 244 ARG A C 1
ATOM 1842 O O . ARG A 1 244 ? 15.003 -13.096 6.124 1.00 57.62 244 ARG A O 1
ATOM 1849 N N . ARG A 1 245 ? 15.314 -13.373 3.925 1.00 66.62 245 ARG A N 1
ATOM 1850 C CA . ARG A 1 245 ? 16.092 -12.147 3.706 1.00 66.62 245 ARG A CA 1
ATOM 1851 C C . ARG A 1 245 ? 15.585 -11.426 2.468 1.00 66.62 245 ARG A C 1
ATOM 1853 O O . ARG A 1 245 ? 15.259 -12.066 1.475 1.00 66.62 245 ARG A O 1
ATOM 1860 N N . ILE A 1 246 ? 15.569 -10.099 2.538 1.00 75.88 246 ILE A N 1
ATOM 1861 C CA . ILE A 1 246 ? 15.361 -9.251 1.366 1.00 75.88 246 ILE A CA 1
ATOM 1862 C C . ILE A 1 246 ? 16.592 -9.415 0.470 1.00 75.88 246 ILE A C 1
ATOM 1864 O O . ILE A 1 246 ? 17.720 -9.188 0.913 1.00 75.88 246 ILE A O 1
ATOM 1868 N N . GLU A 1 247 ? 16.374 -9.861 -0.765 1.00 78.94 247 GLU A N 1
ATOM 1869 C CA . GLU A 1 247 ? 17.436 -9.996 -1.761 1.00 78.94 247 GLU A CA 1
ATOM 1870 C C . GLU A 1 247 ? 17.962 -8.619 -2.191 1.00 78.94 247 GLU A C 1
ATOM 1872 O O . GLU A 1 247 ? 17.235 -7.617 -2.150 1.00 78.94 247 GLU A O 1
ATOM 1877 N N . MET A 1 248 ? 19.224 -8.583 -2.628 1.00 83.38 248 MET A N 1
ATOM 1878 C CA . MET A 1 248 ? 19.843 -7.383 -3.191 1.00 83.38 248 MET A CA 1
ATOM 1879 C C . MET A 1 248 ? 19.037 -6.863 -4.398 1.00 83.38 248 MET A C 1
ATOM 1881 O O . MET A 1 248 ? 18.374 -7.647 -5.083 1.00 83.38 248 MET A O 1
ATOM 1885 N N . PRO A 1 249 ? 19.054 -5.546 -4.665 1.00 86.00 249 PRO A N 1
ATOM 1886 C CA . PRO A 1 249 ? 18.386 -4.948 -5.820 1.00 86.00 249 PRO A CA 1
ATOM 1887 C C . PRO A 1 249 ? 19.102 -5.313 -7.132 1.00 86.00 249 PRO A C 1
ATOM 1889 O O . PRO A 1 249 ? 19.876 -4.539 -7.689 1.00 86.00 249 PRO A O 1
ATOM 1892 N N . GLU A 1 250 ? 18.862 -6.523 -7.631 1.00 86.25 250 GLU A N 1
ATOM 1893 C CA . GLU A 1 250 ? 19.456 -7.007 -8.884 1.00 86.25 250 GLU A CA 1
ATOM 1894 C C . GLU A 1 250 ? 18.903 -6.289 -10.124 1.00 86.25 250 GLU A C 1
ATOM 1896 O O . GLU A 1 250 ? 19.541 -6.297 -11.176 1.00 86.25 250 GLU A O 1
ATOM 1901 N N . GLY A 1 251 ? 17.739 -5.639 -10.016 1.00 84.31 251 GLY A N 1
ATOM 1902 C CA . GLY A 1 251 ? 17.146 -4.894 -11.122 1.00 84.31 251 GLY A CA 1
ATOM 1903 C C . GLY A 1 251 ? 18.002 -3.700 -11.544 1.00 84.31 251 GLY A C 1
ATOM 1904 O O . GLY A 1 251 ? 18.204 -3.484 -12.736 1.00 84.31 251 GLY A O 1
ATOM 1905 N N . ASP A 1 252 ? 18.589 -2.977 -10.589 1.00 84.62 252 ASP A N 1
ATOM 1906 C CA . ASP A 1 252 ? 19.488 -1.853 -10.874 1.00 84.62 252 ASP A CA 1
ATOM 1907 C C . ASP A 1 252 ? 20.774 -2.311 -11.573 1.00 84.62 252 ASP A C 1
ATOM 1909 O O . ASP A 1 252 ? 21.272 -1.614 -12.456 1.00 84.62 252 ASP A O 1
ATOM 1913 N N . ARG A 1 253 ? 21.280 -3.514 -11.252 1.00 84.75 253 ARG A N 1
ATOM 1914 C CA . ARG A 1 253 ? 22.400 -4.121 -11.990 1.00 84.75 253 ARG A CA 1
ATOM 1915 C C . ARG A 1 253 ? 22.014 -4.380 -13.446 1.00 84.75 253 ARG A C 1
ATOM 1917 O O . ARG A 1 253 ? 22.782 -4.033 -14.337 1.00 84.75 253 ARG A O 1
ATOM 1924 N N . VAL A 1 254 ? 20.829 -4.946 -13.693 1.00 85.00 254 VAL A N 1
ATOM 1925 C CA . VAL A 1 254 ? 20.316 -5.192 -15.056 1.00 85.00 254 VAL A CA 1
ATOM 1926 C C . VAL A 1 254 ? 20.197 -3.885 -15.846 1.00 85.00 254 VAL A C 1
ATOM 1928 O O . VAL A 1 254 ? 20.594 -3.835 -17.009 1.00 85.00 254 VAL A O 1
ATOM 1931 N N . LEU A 1 255 ? 19.704 -2.813 -15.218 1.00 83.56 255 LEU A N 1
ATOM 1932 C CA . LEU A 1 255 ? 19.624 -1.493 -15.849 1.00 83.56 255 LEU A CA 1
ATOM 1933 C C . LEU A 1 255 ? 21.010 -0.902 -16.143 1.00 83.56 255 LEU A C 1
ATOM 1935 O O . LEU A 1 255 ? 21.227 -0.360 -17.225 1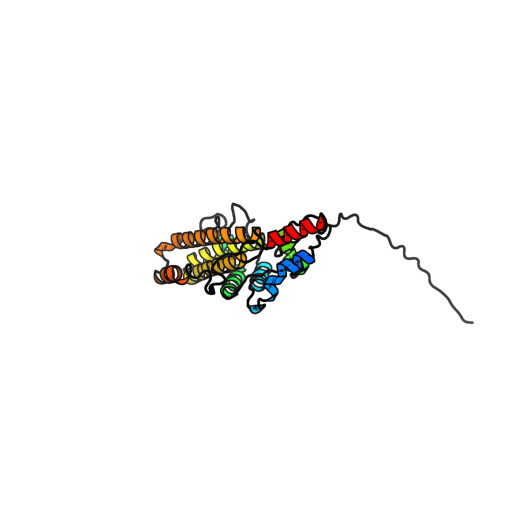.00 83.56 255 LEU A O 1
ATOM 1939 N N . ALA A 1 256 ? 21.963 -1.042 -15.219 1.00 82.62 256 ALA A N 1
ATOM 1940 C CA . ALA A 1 256 ? 23.336 -0.582 -15.418 1.00 82.62 256 ALA A CA 1
ATOM 1941 C C . ALA A 1 256 ? 24.053 -1.347 -16.546 1.00 82.62 256 ALA A C 1
ATOM 1943 O O . ALA A 1 256 ? 24.757 -0.740 -17.350 1.00 82.62 256 ALA A O 1
ATOM 1944 N N . GLU A 1 257 ? 23.853 -2.663 -16.647 1.00 81.94 257 GLU A N 1
ATOM 1945 C CA . GLU A 1 257 ? 24.394 -3.476 -17.744 1.00 81.94 257 GLU A CA 1
ATOM 1946 C C . GLU A 1 257 ? 23.804 -3.072 -19.096 1.00 81.94 257 GLU A C 1
ATOM 1948 O O . GLU A 1 257 ? 24.544 -2.941 -20.072 1.00 81.94 257 GLU A O 1
ATOM 1953 N N . ALA A 1 258 ? 22.494 -2.818 -19.150 1.00 78.12 258 ALA A N 1
ATOM 1954 C CA . ALA A 1 258 ? 21.842 -2.325 -20.358 1.00 78.12 258 ALA A CA 1
ATOM 1955 C C . ALA A 1 258 ? 22.408 -0.958 -20.789 1.00 78.12 258 ALA A C 1
ATOM 1957 O O . ALA A 1 258 ? 22.712 -0.769 -21.967 1.00 78.12 258 ALA A O 1
ATOM 1958 N N . LEU A 1 259 ? 22.659 -0.053 -19.832 1.00 76.81 259 LEU A N 1
ATOM 1959 C CA . LEU A 1 259 ? 23.304 1.241 -20.079 1.00 76.81 259 LEU A CA 1
ATOM 1960 C C . LEU A 1 259 ? 24.710 1.095 -20.661 1.00 76.81 259 LEU A C 1
ATOM 1962 O O . LEU A 1 259 ? 25.033 1.745 -21.653 1.00 76.81 259 LEU A O 1
ATOM 1966 N N . ILE A 1 260 ? 25.541 0.229 -20.079 1.00 77.25 260 ILE A N 1
ATOM 1967 C CA . ILE A 1 260 ? 26.908 -0.002 -20.567 1.00 77.25 260 ILE A CA 1
ATOM 1968 C C . ILE A 1 260 ? 26.882 -0.537 -22.005 1.00 77.25 260 ILE A C 1
ATOM 1970 O O . ILE A 1 260 ? 27.616 -0.032 -22.848 1.00 77.25 260 ILE A O 1
ATOM 1974 N N . MET A 1 261 ? 26.005 -1.500 -22.304 1.00 75.25 261 MET A N 1
ATOM 1975 C CA . MET A 1 261 ? 25.860 -2.086 -23.645 1.00 75.25 261 MET A CA 1
ATOM 1976 C C . MET A 1 261 ? 25.316 -1.112 -24.699 1.00 75.25 261 MET A C 1
ATOM 1978 O O . MET A 1 261 ? 25.409 -1.395 -25.889 1.00 75.25 261 MET A O 1
ATOM 1982 N N . GLN A 1 262 ? 24.696 -0.004 -24.289 1.00 69.31 262 GLN A N 1
ATOM 1983 C CA . GLN A 1 262 ? 24.254 1.043 -25.210 1.00 69.31 262 GLN A CA 1
ATOM 1984 C C . GLN A 1 262 ? 25.374 2.052 -25.517 1.00 69.31 262 GLN A C 1
ATOM 1986 O O . GLN A 1 262 ? 25.368 2.667 -26.584 1.00 69.31 262 GLN A O 1
ATOM 1991 N N . LEU A 1 263 ? 26.310 2.249 -24.582 1.00 69.00 263 LEU A N 1
ATOM 1992 C CA . LEU A 1 263 ? 27.387 3.238 -24.687 1.00 69.00 263 LEU A CA 1
ATOM 1993 C C . LEU A 1 263 ? 28.635 2.725 -25.427 1.00 69.00 263 LEU A C 1
ATOM 1995 O O . LEU A 1 263 ? 29.395 3.550 -25.939 1.00 69.00 263 LEU A O 1
ATOM 1999 N N . PHE A 1 264 ? 28.853 1.407 -25.472 1.00 62.41 264 PHE A N 1
ATOM 2000 C CA . PHE A 1 264 ? 30.013 0.744 -26.086 1.00 62.41 264 PHE A CA 1
ATOM 2001 C C . PHE A 1 264 ? 29.592 -0.257 -27.163 1.00 62.41 264 PHE A C 1
ATOM 2003 O O . PHE A 1 264 ? 30.372 -0.421 -28.130 1.00 62.41 264 PHE A O 1
#